Protein AF-A0A918VQ65-F1 (afdb_monomer)

Solvent-accessible surface area (backbone atoms only — not comparable to full-atom values): 16170 Å² total; per-residue (Å²): 135,82,90,87,86,83,82,92,78,84,84,88,73,78,60,70,59,55,54,52,50,48,51,48,46,50,42,66,64,71,67,50,73,88,45,64,64,59,60,43,52,52,52,36,67,48,43,61,56,62,72,50,42,61,77,59,53,76,75,48,96,41,72,68,56,50,52,54,49,48,67,49,50,51,59,52,51,51,51,51,50,53,51,48,50,52,52,50,18,38,48,31,28,72,76,70,74,45,73,47,80,52,68,68,65,51,36,72,69,50,93,42,68,69,60,31,53,50,47,53,51,51,52,51,50,53,53,50,55,50,43,48,65,75,66,37,48,59,58,7,47,50,46,17,68,77,37,63,93,79,27,47,55,69,55,16,35,52,52,48,55,53,49,56,58,71,68,41,57,69,67,49,60,72,38,60,63,54,35,57,60,30,49,46,43,47,52,20,4,45,50,19,6,53,50,14,37,53,50,32,47,42,58,65,74,40,60,74,61,78,64,71,70,36,74,77,35,86,86,29,88,71,17,66,63,92,65,40,56,66,54,54,53,50,15,36,53,54,10,28,48,50,4,40,41,16,43,67,32,72,87,84,39,96,55,81,44,38,76,90,30,33,79,38,26,76,42,6,35,61,46,0,17,53,44,3,19,50,46,29,47,65,62,65,49,79,73,76,78,77,77,80,125

Sequence (293 aa):
MNTHWEASAPGVGKDSGEAVQAGRGLSVFAGQPLSEPYCGGVRVSWSTLSLNIPDFTRYGRSQRAQTWGQSLGLPTTMTLFAFLSVLVTSGSQAVYGKPVWDPVQLAAKTDNVVGLLYALVTVLVATLSVNIAANLVSPAFDFSNIAPRRVSFRTGALVTAVLAVAICPWKLYADPQGYIFTWLGLVGGLLGTVAGILVADYWIVRRTRLDLAGLYRTGGRYWYAAGWNWRAVVAFAAGGVLAIGGADFHPLIDGRPVPALKPLADYGWAVGLGTSLVLYLVLMLPRARTARA

Organism: NCBI:txid68898

Foldseek 3Di:
DDDDDDDDDDDPDDPVVLVVLLVVLVCVVVVPPPPLLVVLLVLLVCLQVVVQVCLVCVPPPDPVCVVVCCVCPPPVVVVVVVVVLSVQQSVCCVVVVHGDSDLLVVLVPDPDPVSSVVSVVVVVCVVVVCCCVRPQRRQLVVVCVVPVPPRDSVNSSVVSVVVVVVVVCVVCVVDVCLNSQQVSLLSLLLSLLVLLLVCLVCCPVCVNDDDPVQVPDDPRPCCPPNNDDVQLVVLSVVLSCLLQQQGDNPPVDPHDRPVVSVVNSSVSSNSSNVSSNVSSNVSSPPPPPPPPD

Mean predicted aligned error: 11.41 Å

Radius of gyration: 26.54 Å; Cα contacts (8 Å, |Δi|>4): 275; chains: 1; bounding box: 74×52×104 Å

Nearest PDB structures (foldseek):
  9f63-assembly1_A  TM=1.541E-01  e=7.632E+00  Saccharomyces cerevisiae

InterPro domains:
  IPR001248 Purine-cytosine permease [PF02133] (44-272)
  IPR045225 Uracil/uridine/allantoin permease [PTHR30618] (45-286)

Structure (mmCIF, N/CA/C/O backbone):
data_AF-A0A918VQ65-F1
#
_entry.id   AF-A0A918VQ65-F1
#
loop_
_atom_site.group_PDB
_atom_site.id
_atom_site.type_symbol
_atom_site.label_atom_id
_atom_site.label_alt_id
_atom_site.label_comp_id
_atom_site.label_asym_id
_atom_site.label_entity_id
_atom_site.label_seq_id
_atom_site.pdbx_PDB_ins_code
_atom_site.Cartn_x
_atom_site.Cartn_y
_atom_site.Cartn_z
_atom_site.occupancy
_atom_site.B_iso_or_equiv
_atom_site.auth_seq_id
_atom_site.auth_comp_id
_atom_site.auth_asym_id
_atom_site.auth_atom_id
_atom_site.pdbx_PDB_model_num
ATOM 1 N N . MET A 1 1 ? 2.681 23.673 -77.951 1.00 31.22 1 MET A N 1
ATOM 2 C CA . MET A 1 1 ? 2.090 25.006 -77.733 1.00 31.22 1 MET A CA 1
ATOM 3 C C . MET A 1 1 ? 2.059 25.234 -76.226 1.00 31.22 1 MET A C 1
ATOM 5 O O . MET A 1 1 ? 1.288 24.568 -75.558 1.00 31.22 1 MET A O 1
ATOM 9 N N . ASN A 1 2 ? 3.017 26.036 -75.745 1.00 25.33 2 ASN A N 1
ATOM 10 C CA . ASN A 1 2 ? 3.071 26.852 -74.515 1.00 25.33 2 ASN A CA 1
ATOM 11 C C . ASN A 1 2 ? 2.572 26.237 -73.187 1.00 25.33 2 ASN A C 1
ATOM 13 O O . ASN A 1 2 ? 1.383 26.024 -73.006 1.00 25.33 2 ASN A O 1
ATOM 17 N N . THR A 1 3 ? 3.470 25.802 -72.291 1.00 29.20 3 THR A N 1
ATOM 18 C CA . THR A 1 3 ? 4.177 26.577 -71.232 1.00 29.20 3 THR A CA 1
ATOM 19 C C . THR A 1 3 ? 3.266 27.098 -70.125 1.00 29.20 3 THR A C 1
ATOM 21 O O . THR A 1 3 ? 2.559 28.067 -70.355 1.00 29.20 3 THR A O 1
ATOM 24 N N . HIS A 1 4 ? 3.421 26.571 -68.908 1.00 26.77 4 HIS A N 1
ATOM 25 C CA . HIS A 1 4 ? 3.520 27.391 -67.701 1.00 26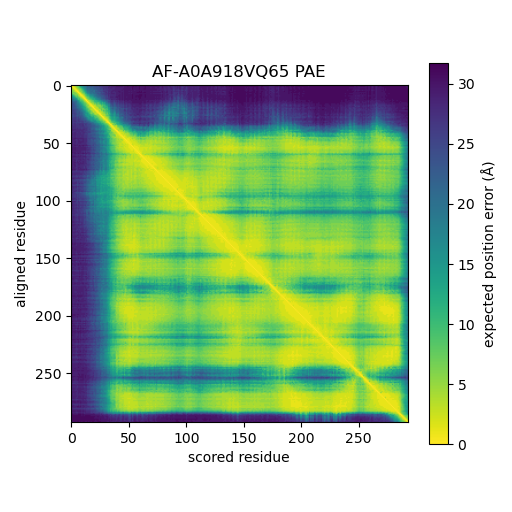.77 4 HIS A CA 1
ATOM 26 C C . HIS A 1 4 ? 4.449 26.716 -66.684 1.00 26.77 4 HIS A C 1
ATOM 28 O O . HIS A 1 4 ? 4.573 25.498 -66.610 1.00 26.77 4 HIS A O 1
ATOM 34 N N . TRP A 1 5 ? 5.179 27.588 -66.018 1.00 25.05 5 TRP A N 1
ATOM 35 C CA . TRP A 1 5 ? 6.321 27.448 -65.140 1.00 25.05 5 TRP A CA 1
ATOM 36 C C . TRP A 1 5 ? 5.818 27.361 -63.696 1.00 25.05 5 TRP A C 1
ATOM 38 O O . TRP A 1 5 ? 4.925 28.117 -63.333 1.00 25.05 5 TRP A O 1
ATOM 48 N N . GLU A 1 6 ? 6.427 26.529 -62.857 1.00 27.36 6 GLU A N 1
ATOM 49 C CA . GLU A 1 6 ? 6.446 26.778 -61.415 1.00 27.36 6 GLU A CA 1
ATOM 50 C C . GLU A 1 6 ? 7.881 26.652 -60.919 1.00 27.36 6 GLU A C 1
ATOM 52 O O . GLU A 1 6 ? 8.628 25.739 -61.270 1.00 27.36 6 GLU A O 1
ATOM 57 N N . ALA A 1 7 ? 8.274 27.698 -60.204 1.00 28.80 7 ALA A N 1
ATOM 58 C CA . ALA A 1 7 ? 9.633 28.048 -59.880 1.00 28.80 7 ALA A CA 1
ATOM 59 C C . ALA A 1 7 ? 10.204 27.172 -58.763 1.00 28.80 7 ALA A C 1
ATOM 61 O O . ALA A 1 7 ? 9.570 26.917 -57.740 1.00 28.80 7 ALA A O 1
ATOM 62 N N . SER A 1 8 ? 11.465 26.801 -58.939 1.00 29.39 8 SER A N 1
ATOM 63 C CA . SER A 1 8 ? 12.343 26.296 -57.897 1.00 29.39 8 SER A CA 1
ATOM 64 C C . SER A 1 8 ? 12.512 27.358 -56.801 1.00 29.39 8 SER A C 1
ATOM 66 O O . SER A 1 8 ? 13.134 28.393 -57.037 1.00 29.39 8 SER A O 1
ATOM 68 N N . ALA A 1 9 ? 12.001 27.091 -55.599 1.00 27.81 9 ALA A N 1
ATOM 69 C CA . ALA A 1 9 ? 12.395 27.789 -54.377 1.00 27.81 9 ALA A CA 1
ATOM 70 C C . ALA A 1 9 ? 13.354 26.890 -53.565 1.00 27.81 9 ALA A C 1
ATOM 72 O O . ALA A 1 9 ? 13.067 25.703 -53.382 1.00 27.81 9 ALA A O 1
ATOM 73 N N . PRO A 1 10 ? 14.505 27.406 -53.101 1.00 28.16 10 PRO A N 1
ATOM 74 C CA . PRO A 1 10 ? 15.515 26.623 -52.401 1.00 28.16 10 PRO A CA 1
ATOM 75 C C . PRO A 1 10 ? 15.219 26.518 -50.896 1.00 28.16 10 PRO A C 1
ATOM 77 O O . PRO A 1 10 ? 14.860 27.499 -50.256 1.00 28.16 10 PRO A O 1
ATOM 80 N N . GLY A 1 11 ? 15.464 25.336 -50.323 1.00 33.00 11 GLY A N 1
ATOM 81 C CA . GLY A 1 11 ? 15.804 25.176 -48.906 1.00 33.00 11 GLY A CA 1
ATOM 82 C C . GLY A 1 11 ? 14.669 25.301 -47.885 1.00 33.00 11 GLY A C 1
ATOM 83 O O . GLY A 1 11 ? 14.598 26.282 -47.156 1.00 33.00 11 GLY A O 1
ATOM 84 N N . VAL A 1 12 ? 13.894 24.230 -47.702 1.00 32.09 12 VAL A N 1
ATOM 85 C CA . VAL A 1 12 ? 13.341 23.877 -46.380 1.00 32.09 12 VAL A CA 1
ATOM 86 C C . VAL A 1 12 ? 13.823 22.462 -46.080 1.00 32.09 12 VAL A C 1
ATOM 88 O O . VAL A 1 12 ? 13.209 21.464 -46.449 1.00 32.09 12 VAL A O 1
ATOM 91 N N . GLY A 1 13 ? 15.041 22.396 -45.548 1.00 28.38 13 GLY A N 1
ATOM 92 C CA . GLY A 1 13 ? 15.727 21.158 -45.216 1.00 28.38 13 GLY A CA 1
ATOM 93 C C . GLY A 1 13 ? 15.231 20.561 -43.902 1.00 28.38 13 GLY A C 1
ATOM 94 O O . GLY A 1 13 ? 15.012 21.281 -42.939 1.00 28.38 13 GLY A O 1
ATOM 95 N N . LYS A 1 14 ? 15.127 19.228 -43.894 1.00 33.94 14 LYS A N 1
ATOM 96 C CA . LYS A 1 14 ? 15.259 18.289 -42.761 1.00 33.94 14 LYS A CA 1
ATOM 97 C C . LYS A 1 14 ? 14.331 18.388 -41.532 1.00 33.94 14 LYS A C 1
ATOM 99 O O . LYS A 1 14 ? 14.089 17.337 -40.950 1.00 33.94 14 LYS A O 1
ATOM 104 N N . ASP A 1 15 ? 13.721 19.522 -41.200 1.00 32.72 15 ASP A N 1
ATOM 105 C CA . ASP A 1 15 ? 12.973 19.665 -39.931 1.00 32.72 15 ASP A CA 1
ATOM 106 C C . ASP A 1 15 ? 11.546 19.079 -39.955 1.00 32.72 15 ASP A C 1
ATOM 108 O O . ASP A 1 15 ? 10.971 18.748 -38.917 1.00 32.72 15 ASP A O 1
ATOM 112 N N . SER A 1 16 ? 10.951 18.884 -41.136 1.00 30.33 16 SER A N 1
ATOM 113 C CA . SER A 1 16 ? 9.590 18.335 -41.256 1.00 30.33 16 SER A CA 1
ATOM 114 C C . SER A 1 16 ? 9.519 16.818 -41.037 1.00 30.33 16 SER A C 1
ATOM 116 O O . SER A 1 16 ? 8.473 16.302 -40.646 1.00 30.33 16 SER A O 1
ATOM 118 N N . GLY A 1 17 ? 10.626 16.095 -41.241 1.00 32.81 17 GLY A N 1
ATOM 119 C CA . GLY A 1 17 ? 10.704 14.649 -41.011 1.00 32.81 17 GLY A CA 1
ATOM 120 C C . GLY A 1 17 ? 10.715 14.293 -39.524 1.00 32.81 17 GLY A C 1
ATOM 121 O O . GLY A 1 17 ? 9.985 13.397 -39.103 1.00 32.81 17 GLY A O 1
ATOM 122 N N . GLU A 1 18 ? 11.470 15.047 -38.721 1.00 33.41 18 GLU A N 1
ATOM 123 C CA . GLU A 1 18 ? 11.586 14.845 -37.272 1.00 33.41 18 GLU A CA 1
ATOM 124 C C . GLU A 1 18 ? 10.292 15.210 -36.537 1.00 33.41 18 GLU A C 1
ATOM 126 O O . GLU A 1 18 ? 9.859 14.464 -35.659 1.00 33.41 18 GLU A O 1
ATOM 131 N N . ALA A 1 19 ? 9.602 16.280 -36.950 1.00 30.78 19 ALA A N 1
ATOM 132 C CA . ALA A 1 19 ? 8.292 16.642 -36.405 1.00 30.78 19 ALA A CA 1
ATOM 133 C C . ALA A 1 19 ? 7.212 15.585 -36.720 1.00 30.78 19 ALA A C 1
ATOM 135 O O . ALA A 1 19 ? 6.377 15.266 -35.870 1.00 30.78 19 ALA A O 1
ATOM 136 N N . VAL A 1 20 ? 7.254 14.977 -37.913 1.00 35.81 20 VAL A N 1
ATOM 137 C CA . VAL A 1 20 ? 6.347 13.882 -38.302 1.00 35.81 20 VAL A CA 1
ATOM 138 C C . VAL A 1 20 ? 6.693 12.575 -37.574 1.00 35.81 20 VAL A C 1
ATOM 140 O O . VAL A 1 20 ? 5.786 11.834 -37.192 1.00 35.81 20 VAL A O 1
ATOM 143 N N . GLN A 1 21 ? 7.973 12.287 -37.316 1.00 33.47 21 GLN A N 1
ATOM 144 C CA . GLN A 1 21 ? 8.402 11.126 -36.521 1.00 33.47 21 GLN A CA 1
ATOM 145 C C . GLN A 1 21 ? 8.093 11.283 -35.025 1.00 33.47 21 GLN A C 1
ATOM 147 O O . GLN A 1 21 ? 7.607 10.331 -34.413 1.00 33.47 21 GLN A O 1
ATOM 152 N N . ALA A 1 22 ? 8.280 12.475 -34.453 1.00 33.03 22 ALA A N 1
ATOM 153 C CA . ALA A 1 22 ? 7.880 12.804 -33.084 1.00 33.03 22 ALA A CA 1
ATOM 154 C C . ALA A 1 22 ? 6.351 12.749 -32.917 1.00 33.03 22 ALA A C 1
ATOM 156 O O . ALA A 1 22 ? 5.850 12.164 -31.955 1.00 33.03 22 ALA A O 1
ATOM 157 N N . GLY A 1 23 ? 5.596 13.257 -33.900 1.00 29.73 23 GLY A N 1
ATOM 158 C CA . GLY A 1 23 ? 4.136 13.139 -33.951 1.00 29.73 23 GLY A CA 1
ATOM 159 C C . GLY A 1 23 ? 3.653 11.687 -34.048 1.00 29.73 23 GLY A C 1
ATOM 160 O O . GLY A 1 23 ? 2.677 11.313 -33.398 1.00 29.73 23 GLY A O 1
ATOM 161 N N . ARG A 1 24 ? 4.377 10.827 -34.780 1.00 35.19 24 ARG A N 1
ATOM 162 C CA . ARG A 1 24 ? 4.108 9.380 -34.824 1.00 35.19 24 ARG A CA 1
ATOM 163 C C . ARG A 1 24 ? 4.457 8.677 -33.508 1.00 35.19 24 ARG A C 1
ATOM 165 O O . ARG A 1 24 ? 3.677 7.836 -33.070 1.00 35.19 24 ARG A O 1
ATOM 172 N N . GLY A 1 25 ? 5.549 9.052 -32.841 1.00 32.66 25 GLY A N 1
ATOM 173 C CA . GLY A 1 25 ? 5.903 8.553 -31.505 1.00 32.66 25 GLY A CA 1
ATOM 174 C C . GLY A 1 25 ? 4.841 8.887 -30.451 1.00 32.66 25 GLY A C 1
ATOM 175 O O . GLY A 1 25 ? 4.440 8.016 -29.685 1.00 32.66 25 GLY A O 1
ATOM 176 N N . LEU A 1 26 ? 4.301 10.108 -30.484 1.00 32.94 26 LEU A N 1
ATOM 177 C CA . LEU A 1 26 ? 3.150 10.520 -29.670 1.00 32.94 26 LEU A CA 1
ATOM 178 C C . LEU A 1 26 ? 1.861 9.773 -30.048 1.00 32.94 26 LEU A C 1
ATOM 180 O O . LEU A 1 26 ? 1.090 9.417 -29.161 1.00 32.94 26 LEU A O 1
ATOM 184 N N . SER A 1 27 ? 1.639 9.466 -31.332 1.00 31.48 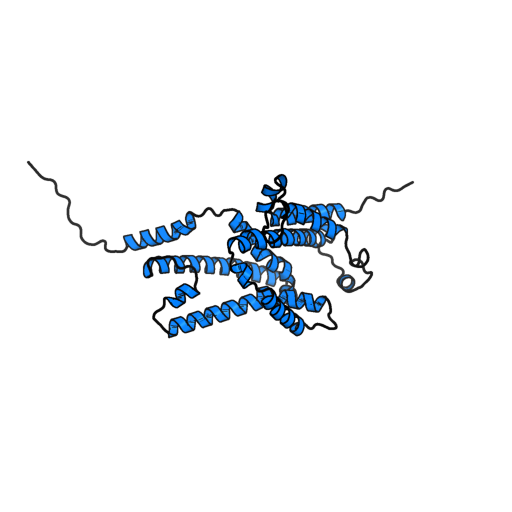27 SER A N 1
ATOM 185 C CA . SER A 1 27 ? 0.458 8.708 -31.782 1.00 31.48 27 SER A CA 1
ATOM 186 C C . SER A 1 27 ? 0.434 7.244 -31.316 1.00 31.48 27 SER A C 1
ATOM 188 O O . SER A 1 27 ? -0.646 6.691 -31.124 1.00 31.48 27 SER A O 1
ATOM 190 N N . VAL A 1 28 ? 1.599 6.635 -31.045 1.00 39.41 28 VAL A N 1
ATOM 191 C CA . VAL A 1 28 ? 1.691 5.295 -30.427 1.00 39.41 28 VAL A CA 1
ATOM 192 C C . VAL A 1 28 ? 1.130 5.307 -28.999 1.00 39.41 28 VAL A C 1
ATOM 194 O O . VAL A 1 28 ? 0.510 4.332 -28.580 1.00 39.41 28 VAL A O 1
ATOM 197 N N . PHE A 1 29 ? 1.274 6.423 -28.278 1.00 35.44 29 PHE A N 1
ATOM 198 C CA . PHE A 1 29 ? 0.702 6.609 -26.940 1.00 35.44 29 PHE A CA 1
ATOM 199 C C . PHE A 1 29 ? -0.725 7.171 -26.966 1.00 35.44 29 PHE A C 1
ATOM 201 O O . PHE A 1 29 ? -1.516 6.854 -26.084 1.00 35.44 29 PHE A O 1
ATOM 208 N N . ALA A 1 30 ? -1.074 7.974 -27.974 1.00 32.41 30 ALA A N 1
ATOM 209 C CA . ALA A 1 30 ? -2.407 8.561 -28.121 1.00 32.41 30 ALA A CA 1
ATOM 210 C C . ALA A 1 30 ? -3.447 7.594 -28.722 1.00 32.41 30 ALA A C 1
ATOM 212 O O . ALA A 1 30 ? -4.644 7.835 -28.597 1.00 32.41 30 ALA A O 1
ATOM 213 N N . GLY A 1 31 ? -3.003 6.519 -29.388 1.00 30.17 31 GLY A N 1
ATOM 214 C CA . GLY A 1 31 ? -3.868 5.540 -30.057 1.00 30.17 31 GLY A CA 1
ATOM 215 C C . GLY A 1 31 ? -4.166 4.269 -29.257 1.00 30.17 31 GLY A C 1
ATOM 216 O O . GLY A 1 31 ? -5.025 3.489 -29.663 1.00 30.17 31 GLY A O 1
ATOM 217 N N . GLN A 1 32 ? -3.486 4.037 -28.130 1.00 32.78 32 GLN A N 1
ATOM 218 C CA . GLN A 1 32 ? -3.929 3.025 -27.174 1.00 32.78 32 GLN A CA 1
ATOM 219 C C . GLN A 1 32 ? -5.106 3.648 -26.421 1.00 32.78 32 GLN A C 1
ATOM 221 O O . GLN A 1 32 ? -4.900 4.683 -25.778 1.00 32.78 32 GLN A O 1
ATOM 226 N N . PRO A 1 33 ? -6.332 3.093 -26.479 1.00 28.45 33 PRO A N 1
ATOM 227 C CA . PRO A 1 33 ? -7.357 3.558 -25.566 1.00 28.45 33 PRO A CA 1
ATOM 228 C C . PRO A 1 33 ? -6.751 3.472 -24.166 1.00 28.45 33 PRO A C 1
ATOM 230 O O . PRO A 1 33 ? -6.120 2.462 -23.831 1.00 28.45 33 PRO A O 1
ATOM 233 N N . LEU A 1 34 ? -6.921 4.525 -23.362 1.00 40.03 34 LEU A N 1
ATOM 234 C CA . LEU A 1 34 ? -6.840 4.438 -21.905 1.00 40.03 34 LEU A CA 1
ATOM 235 C C . LEU A 1 34 ? -7.933 3.458 -21.477 1.00 40.03 34 LEU A C 1
ATOM 237 O O . LEU A 1 34 ? -8.989 3.838 -20.986 1.00 40.03 34 LEU A O 1
ATOM 241 N N . SER A 1 35 ? -7.736 2.189 -21.806 1.00 39.62 35 SER A N 1
ATOM 242 C CA . SER A 1 35 ? -8.679 1.141 -21.534 1.00 39.62 35 SER A CA 1
ATOM 243 C C . SER A 1 35 ? -8.728 1.074 -20.018 1.00 39.62 35 SER A C 1
ATOM 245 O O . SER A 1 35 ? -7.701 1.078 -19.336 1.00 39.62 35 SER A O 1
ATOM 247 N N . GLU A 1 36 ? -9.933 1.075 -19.470 1.00 44.81 36 GLU A N 1
ATOM 248 C CA . GLU A 1 36 ? -10.162 1.029 -18.030 1.00 44.81 36 GLU A CA 1
ATOM 249 C C . GLU A 1 36 ? -9.364 -0.058 -17.280 1.00 44.81 36 GLU A C 1
ATOM 251 O O . GLU A 1 36 ? -8.998 0.217 -16.132 1.00 44.81 36 GLU A O 1
ATOM 256 N N . PRO A 1 37 ? -8.972 -1.204 -17.891 1.00 47.41 37 PRO A N 1
ATOM 257 C CA . PRO A 1 37 ? -8.015 -2.138 -17.301 1.00 47.41 37 PRO A CA 1
ATOM 258 C C . PRO A 1 37 ? -6.667 -1.510 -16.916 1.00 47.41 37 PRO A C 1
ATOM 260 O O . PRO A 1 37 ? -6.142 -1.821 -15.849 1.00 47.41 37 PRO A O 1
ATOM 263 N N . TYR A 1 38 ? -6.120 -0.579 -17.708 1.00 43.97 38 TYR A N 1
ATOM 264 C CA . TYR A 1 38 ? -4.864 0.118 -17.387 1.00 43.97 38 TYR A CA 1
ATOM 265 C C . TYR A 1 38 ? -5.023 1.045 -16.177 1.00 43.97 38 TYR A C 1
ATOM 267 O O . TYR A 1 38 ? -4.211 1.011 -15.250 1.00 43.97 38 TYR A O 1
ATOM 275 N N . CYS A 1 39 ? -6.099 1.836 -16.126 1.00 48.50 39 CYS A N 1
ATOM 276 C CA . CYS A 1 39 ? -6.404 2.664 -14.955 1.00 48.50 39 CYS A CA 1
ATOM 277 C C . CYS A 1 39 ? -6.714 1.807 -13.714 1.00 48.50 39 CYS A C 1
ATOM 279 O O . CYS A 1 39 ? -6.365 2.190 -12.596 1.00 48.50 39 CYS A O 1
ATOM 281 N N . GLY A 1 40 ? -7.342 0.643 -13.902 1.00 56.97 40 GLY A N 1
ATOM 282 C CA . GLY A 1 40 ? -7.546 -0.376 -12.875 1.00 56.97 40 GLY A CA 1
ATOM 283 C C . GLY A 1 40 ? -6.226 -0.906 -12.325 1.00 56.97 40 GLY A C 1
ATOM 284 O O . GLY A 1 40 ? -6.014 -0.848 -11.116 1.00 56.97 40 GLY A O 1
ATOM 285 N N . GLY A 1 41 ? -5.307 -1.319 -13.198 1.00 56.53 41 GLY A N 1
ATOM 286 C CA . GLY A 1 41 ? -3.978 -1.810 -12.828 1.00 56.53 41 GLY A CA 1
ATOM 287 C C . GLY A 1 41 ? -3.147 -0.777 -12.063 1.00 56.53 41 GLY A C 1
ATOM 288 O O . GLY A 1 41 ? -2.499 -1.116 -11.071 1.00 56.53 41 GLY A O 1
ATOM 289 N N . VAL A 1 42 ? -3.234 0.503 -12.444 1.00 60.66 42 VAL A N 1
ATOM 290 C CA . VAL A 1 42 ? -2.603 1.602 -11.694 1.00 60.66 42 VAL A CA 1
ATOM 291 C C . VAL A 1 42 ? -3.223 1.720 -10.299 1.00 60.66 42 VAL A C 1
ATOM 293 O O . VAL A 1 42 ? -2.492 1.687 -9.311 1.00 60.66 42 VAL A O 1
ATOM 296 N N . ARG A 1 43 ? -4.557 1.786 -10.175 1.00 66.81 43 ARG A N 1
ATOM 297 C CA . ARG A 1 43 ? -5.229 1.859 -8.860 1.00 66.81 43 ARG A CA 1
ATOM 298 C C . ARG A 1 43 ? -4.842 0.692 -7.955 1.00 66.81 43 ARG A C 1
ATOM 300 O O . ARG A 1 43 ? -4.497 0.904 -6.794 1.00 66.81 43 ARG A O 1
ATOM 307 N N . VAL A 1 44 ? -4.850 -0.521 -8.499 1.00 65.94 44 VAL A N 1
ATOM 308 C CA . VAL A 1 44 ? -4.447 -1.745 -7.801 1.00 65.94 44 VAL A CA 1
ATOM 309 C C . VAL A 1 44 ? -3.001 -1.656 -7.309 1.00 65.94 44 VAL A C 1
ATOM 311 O O . VAL A 1 44 ? -2.740 -1.909 -6.136 1.00 65.94 44 VAL A O 1
ATOM 314 N N . SER A 1 45 ? -2.076 -1.208 -8.157 1.00 64.62 45 SER A N 1
ATOM 315 C CA . SER A 1 45 ? -0.656 -1.090 -7.797 1.00 64.62 45 SER A CA 1
ATOM 316 C C . SER A 1 45 ? -0.411 -0.086 -6.664 1.00 64.62 45 SER A C 1
ATOM 318 O O . SER A 1 45 ? 0.432 -0.318 -5.804 1.00 64.62 45 SER A O 1
ATOM 320 N N . TRP A 1 46 ? -1.182 1.004 -6.609 1.00 74.88 46 TRP A N 1
ATOM 321 C CA . TRP A 1 46 ? -1.076 2.010 -5.542 1.00 74.88 46 TRP A CA 1
ATOM 322 C C . TRP A 1 46 ? -1.898 1.679 -4.293 1.00 74.88 46 TRP A C 1
ATOM 324 O O . TRP A 1 46 ? -1.801 2.382 -3.283 1.00 74.88 46 TRP A O 1
ATOM 334 N N . SER A 1 47 ? -2.704 0.617 -4.334 1.00 76.88 47 SER A N 1
ATOM 335 C CA . SER A 1 47 ? -3.584 0.229 -3.228 1.00 76.88 47 SER A CA 1
ATOM 336 C C . SER A 1 47 ? -2.797 -0.165 -1.987 1.00 76.88 47 SER A C 1
ATOM 338 O O . SER A 1 47 ? -3.123 0.280 -0.890 1.00 76.88 47 SER A O 1
ATOM 340 N N . THR A 1 48 ? -1.739 -0.958 -2.163 1.00 78.31 48 THR A N 1
ATOM 341 C CA . THR A 1 48 ? -0.844 -1.396 -1.081 1.00 78.31 48 THR A CA 1
ATOM 342 C C . THR A 1 48 ? -0.223 -0.198 -0.369 1.00 78.31 48 THR A C 1
ATOM 344 O O . THR A 1 48 ? -0.337 -0.064 0.848 1.00 78.31 48 THR A O 1
ATOM 347 N N . LEU A 1 49 ? 0.359 0.725 -1.137 1.00 79.69 49 LEU A N 1
ATOM 348 C CA . LEU A 1 49 ? 0.999 1.924 -0.605 1.00 79.69 49 LEU A CA 1
ATOM 349 C C . LEU A 1 49 ? -0.012 2.866 0.063 1.00 79.69 49 LEU A C 1
ATOM 351 O O . LEU A 1 49 ? 0.295 3.476 1.082 1.00 79.69 49 LEU A O 1
ATOM 355 N N . SER A 1 50 ? -1.232 2.957 -0.471 1.00 83.94 50 SER A N 1
ATOM 356 C CA . SER A 1 50 ? -2.299 3.778 0.114 1.00 83.94 50 SER A CA 1
ATOM 357 C C . SER A 1 50 ? -2.777 3.229 1.459 1.00 83.94 50 SER A C 1
ATOM 359 O O . SER A 1 50 ? -2.977 3.996 2.400 1.00 83.94 50 SER A O 1
ATOM 361 N N . LEU A 1 51 ? -2.932 1.906 1.565 1.00 85.69 51 LEU A N 1
ATOM 362 C CA . LEU A 1 51 ? -3.361 1.237 2.795 1.00 85.69 51 LEU A CA 1
ATOM 363 C C . LEU A 1 51 ? -2.296 1.288 3.893 1.00 85.69 51 LEU A C 1
ATOM 365 O O . LEU A 1 51 ? -2.641 1.423 5.065 1.00 85.69 51 LEU A O 1
ATOM 369 N N . ASN A 1 52 ? -1.021 1.266 3.504 1.00 87.94 52 ASN A N 1
ATOM 370 C CA . ASN A 1 52 ? 0.103 1.249 4.435 1.00 87.94 52 ASN A CA 1
ATOM 371 C C . ASN A 1 52 ? 0.774 2.620 4.621 1.00 87.94 52 ASN A C 1
ATOM 373 O O . ASN A 1 52 ? 1.744 2.747 5.367 1.00 87.94 52 ASN A O 1
ATOM 377 N N . ILE A 1 53 ? 0.231 3.686 4.021 1.00 88.00 53 ILE A N 1
ATOM 378 C CA . ILE A 1 53 ? 0.702 5.060 4.241 1.00 88.00 53 ILE A CA 1
ATOM 379 C C . ILE A 1 53 ? 0.847 5.433 5.735 1.00 88.00 53 ILE A C 1
ATOM 381 O O . ILE A 1 53 ? 1.786 6.176 6.050 1.00 88.00 53 ILE A O 1
ATOM 385 N N . PRO A 1 54 ? 0.012 4.924 6.678 1.00 89.06 54 PRO A N 1
ATOM 386 C CA . PRO A 1 54 ? 0.162 5.226 8.101 1.00 89.06 54 PRO A CA 1
ATOM 387 C C . PRO A 1 54 ? 1.512 4.819 8.709 1.00 89.06 54 PRO A C 1
ATOM 389 O O . PRO A 1 54 ? 1.936 5.435 9.691 1.00 89.06 54 PRO A O 1
ATOM 392 N N . ASP A 1 55 ? 2.225 3.856 8.114 1.00 89.88 55 ASP A N 1
ATOM 393 C CA . ASP A 1 55 ? 3.560 3.437 8.564 1.00 89.88 55 ASP A CA 1
ATOM 394 C C . ASP A 1 55 ? 4.577 4.581 8.501 1.00 89.88 55 ASP A C 1
ATOM 396 O O . ASP A 1 55 ? 5.459 4.696 9.355 1.00 89.88 55 ASP A O 1
ATOM 400 N N . PHE A 1 56 ? 4.418 5.469 7.518 1.00 89.19 56 PHE A N 1
ATOM 401 C CA . PHE A 1 56 ? 5.251 6.655 7.346 1.00 89.19 56 PHE A CA 1
ATOM 402 C C . PHE A 1 56 ? 4.665 7.862 8.063 1.00 89.19 56 PHE A C 1
ATOM 404 O O . PHE A 1 56 ? 5.381 8.621 8.718 1.00 89.19 56 PHE A O 1
ATOM 411 N N . THR A 1 57 ? 3.352 8.060 7.952 1.00 89.69 57 THR A N 1
ATOM 412 C CA . THR A 1 57 ? 2.727 9.307 8.404 1.00 89.69 57 THR A CA 1
ATOM 413 C C . THR A 1 57 ? 2.656 9.408 9.921 1.00 89.69 57 THR A C 1
ATOM 415 O O . THR A 1 57 ? 2.635 10.524 10.436 1.00 89.69 57 THR A O 1
ATOM 418 N N . ARG A 1 58 ? 2.753 8.285 10.651 1.00 87.94 58 ARG A N 1
ATOM 419 C CA . ARG A 1 58 ? 2.927 8.279 12.116 1.00 87.94 58 ARG A CA 1
ATOM 420 C C . ARG A 1 58 ? 4.190 9.006 12.594 1.00 87.94 58 ARG A C 1
ATOM 422 O O . ARG A 1 58 ? 4.248 9.423 13.745 1.00 87.94 58 ARG A O 1
ATOM 429 N N . TYR A 1 59 ? 5.191 9.152 11.723 1.00 88.06 59 TYR A N 1
ATOM 430 C CA . TYR A 1 59 ? 6.418 9.915 11.974 1.00 88.06 59 TYR A CA 1
ATOM 431 C C . TYR A 1 59 ? 6.367 11.335 11.390 1.00 88.06 59 TYR A C 1
ATOM 433 O O . TYR A 1 59 ? 7.324 12.102 11.512 1.00 88.06 59 TYR A O 1
ATOM 441 N N . GLY A 1 60 ? 5.266 11.691 10.727 1.00 86.50 60 GLY A N 1
ATOM 442 C CA . GLY A 1 60 ? 5.046 13.013 10.167 1.00 86.50 60 GLY A CA 1
ATOM 443 C C . GLY A 1 60 ? 4.831 14.063 11.254 1.00 86.50 60 GLY A C 1
ATOM 444 O O . GLY A 1 60 ? 4.275 13.796 12.315 1.00 86.50 60 GLY A O 1
ATOM 445 N N . ARG A 1 61 ? 5.240 15.304 10.971 1.00 86.62 61 ARG A N 1
ATOM 446 C CA . ARG A 1 61 ? 5.061 16.430 11.904 1.00 86.62 61 ARG A CA 1
ATOM 447 C C . ARG A 1 61 ? 3.593 16.813 12.106 1.00 86.62 61 ARG A C 1
ATOM 449 O O . ARG A 1 61 ? 3.223 17.257 13.186 1.00 86.62 61 ARG A O 1
ATOM 456 N N . SER A 1 62 ? 2.776 16.728 11.054 1.00 92.19 62 SER A N 1
ATOM 457 C CA . SER A 1 62 ? 1.348 17.060 11.098 1.00 92.19 62 SER A CA 1
ATOM 458 C C . SER A 1 62 ? 0.595 16.501 9.890 1.00 92.19 62 SER A C 1
ATOM 460 O O . SER A 1 62 ? 1.181 16.297 8.824 1.00 92.19 62 SER A O 1
ATOM 462 N N . GLN A 1 63 ? -0.728 16.357 10.022 1.00 88.19 63 GLN A N 1
ATOM 463 C CA . GLN A 1 63 ? -1.602 15.964 8.909 1.00 88.19 63 GLN A CA 1
ATOM 464 C C . GLN A 1 63 ? -1.528 16.952 7.741 1.00 88.19 63 GLN A C 1
ATOM 466 O O . GLN A 1 63 ? -1.501 16.542 6.588 1.00 88.19 63 GLN A O 1
ATOM 471 N N . ARG A 1 64 ? -1.416 18.258 8.020 1.00 90.62 64 ARG A N 1
ATOM 472 C CA . ARG A 1 64 ? -1.261 19.271 6.967 1.00 90.62 64 ARG A CA 1
ATOM 473 C C . ARG A 1 64 ? 0.041 19.073 6.189 1.00 90.62 64 ARG A C 1
ATOM 475 O O . ARG A 1 64 ? 0.026 19.163 4.966 1.00 90.62 64 ARG A O 1
ATOM 482 N N . ALA A 1 65 ? 1.147 18.792 6.881 1.00 90.75 65 ALA A N 1
ATOM 483 C CA . ALA A 1 65 ? 2.425 18.509 6.232 1.00 90.75 65 ALA A CA 1
ATOM 484 C C . ALA A 1 65 ? 2.359 17.227 5.389 1.00 90.75 65 ALA A C 1
ATOM 486 O O . ALA A 1 65 ? 2.879 17.215 4.278 1.00 90.75 65 ALA A O 1
ATOM 487 N N . GLN A 1 66 ? 1.669 16.187 5.870 1.00 90.00 66 GLN A N 1
ATOM 488 C CA . GLN A 1 66 ? 1.397 14.979 5.088 1.00 90.00 66 GLN A CA 1
ATOM 489 C C . GLN A 1 66 ? 0.614 15.305 3.810 1.00 90.00 66 GLN A C 1
ATOM 491 O O . GLN A 1 66 ? 1.042 14.911 2.728 1.00 90.00 66 GLN A O 1
ATOM 496 N N . THR A 1 67 ? -0.518 16.010 3.919 1.00 89.56 67 THR A N 1
ATOM 497 C CA . THR A 1 67 ? -1.368 16.332 2.764 1.00 89.56 67 THR A CA 1
ATOM 498 C C . THR A 1 67 ? -0.590 17.125 1.723 1.00 89.56 67 THR A C 1
ATOM 500 O O . THR A 1 67 ? -0.564 16.735 0.564 1.00 89.56 67 THR A O 1
ATOM 503 N N . TRP A 1 68 ? 0.109 18.188 2.126 1.00 92.12 68 TRP A N 1
ATOM 504 C CA . TRP A 1 68 ? 0.924 18.967 1.191 1.00 92.12 68 TRP A CA 1
ATOM 505 C C . TRP A 1 68 ? 2.078 18.157 0.602 1.00 92.12 68 TRP A C 1
ATOM 507 O O . TRP A 1 68 ? 2.310 18.224 -0.602 1.00 92.12 68 TRP A O 1
ATOM 517 N N . GLY A 1 69 ? 2.767 17.362 1.422 1.00 89.94 69 GLY A N 1
ATOM 518 C CA . GLY A 1 69 ? 3.871 16.520 0.971 1.00 89.94 69 GLY A CA 1
ATOM 519 C C . GLY A 1 69 ? 3.441 15.497 -0.079 1.00 89.94 69 GLY A C 1
ATOM 520 O O . GLY A 1 69 ? 4.124 15.344 -1.085 1.00 89.94 69 GLY A O 1
ATOM 521 N N . GLN A 1 70 ? 2.292 14.842 0.106 1.00 88.56 70 GLN A N 1
ATOM 522 C CA . GLN A 1 70 ? 1.779 13.853 -0.849 1.00 88.56 70 GLN A CA 1
ATOM 523 C C . GLN A 1 70 ? 1.154 14.506 -2.084 1.00 88.56 70 GLN A C 1
ATOM 525 O O . GLN A 1 70 ? 1.437 14.068 -3.197 1.00 88.56 70 GLN A O 1
ATOM 530 N N . SER A 1 71 ? 0.363 15.571 -1.911 1.00 87.75 71 SER A N 1
ATOM 531 C CA . SER A 1 71 ? -0.292 16.277 -3.021 1.00 87.75 71 SER A CA 1
ATOM 532 C C . SER A 1 71 ? 0.689 16.994 -3.939 1.00 87.75 71 SER A C 1
ATOM 534 O O . SER A 1 71 ? 0.415 17.131 -5.125 1.00 87.75 71 SER A O 1
ATOM 536 N N . LEU A 1 72 ? 1.825 17.458 -3.413 1.00 89.88 72 LEU A N 1
ATOM 537 C CA . LEU A 1 72 ? 2.903 17.987 -4.242 1.00 89.88 72 LEU A CA 1
ATOM 538 C C . LEU A 1 72 ? 3.796 16.854 -4.729 1.00 89.88 72 LEU A C 1
ATOM 540 O O . LEU A 1 72 ? 4.035 16.756 -5.923 1.00 89.88 72 LEU A O 1
ATOM 544 N N . GLY A 1 73 ? 4.249 15.969 -3.843 1.00 87.56 73 GLY A N 1
ATOM 545 C CA . GLY A 1 73 ? 5.215 14.926 -4.174 1.00 87.56 73 GLY A CA 1
ATOM 546 C C . GLY A 1 73 ? 4.727 13.963 -5.252 1.00 87.56 73 GLY A C 1
ATOM 547 O O . GLY A 1 73 ? 5.401 13.814 -6.267 1.00 87.56 73 GLY A O 1
ATOM 548 N N . LEU A 1 74 ? 3.563 13.330 -5.076 1.00 86.19 74 LEU A N 1
ATOM 549 C CA . LEU A 1 74 ? 3.118 12.261 -5.978 1.00 86.19 74 LEU A CA 1
ATOM 550 C C . LEU A 1 74 ? 2.710 12.796 -7.363 1.00 86.19 74 LEU A C 1
ATOM 552 O O . LEU A 1 74 ? 3.335 12.392 -8.340 1.00 86.19 74 LEU A O 1
ATOM 556 N N . PRO A 1 75 ? 1.743 13.723 -7.513 1.00 87.56 75 PRO A N 1
ATOM 557 C CA . PRO A 1 75 ? 1.285 14.137 -8.838 1.00 87.56 75 PRO A CA 1
ATOM 558 C C . PRO A 1 75 ? 2.367 14.847 -9.653 1.00 87.56 75 PRO A C 1
ATOM 560 O O . PRO A 1 75 ? 2.480 14.602 -10.853 1.00 87.56 75 PRO A O 1
ATOM 563 N N . THR A 1 76 ? 3.185 15.703 -9.026 1.00 88.94 76 THR A N 1
ATOM 564 C CA . THR A 1 76 ? 4.204 16.467 -9.767 1.00 88.94 76 THR A CA 1
ATOM 565 C C . THR A 1 76 ? 5.314 15.561 -10.285 1.00 88.94 76 THR A C 1
ATOM 567 O O . THR A 1 76 ? 5.644 15.623 -11.468 1.00 88.94 76 THR A O 1
ATOM 570 N N . THR A 1 77 ? 5.845 14.669 -9.441 1.00 88.69 77 THR A N 1
ATOM 571 C CA . THR A 1 77 ? 6.902 13.742 -9.858 1.00 88.69 77 THR A CA 1
ATOM 572 C C . THR A 1 77 ? 6.380 12.733 -10.869 1.00 88.69 77 THR A C 1
ATOM 574 O O . THR A 1 77 ? 7.061 12.484 -11.856 1.00 88.69 77 THR A O 1
ATOM 577 N N . MET A 1 78 ? 5.156 12.220 -10.704 1.00 84.75 78 MET A N 1
ATOM 578 C CA . MET A 1 78 ? 4.543 11.315 -11.683 1.00 84.75 78 MET A CA 1
ATOM 579 C C . MET A 1 78 ? 4.349 11.990 -13.039 1.00 84.75 78 MET A C 1
ATOM 581 O O . MET A 1 78 ? 4.666 11.395 -14.065 1.00 84.75 78 MET A O 1
ATOM 585 N N . THR A 1 79 ? 3.897 13.247 -13.055 1.00 86.69 79 THR A N 1
ATOM 586 C CA . THR A 1 79 ? 3.759 14.020 -14.299 1.00 86.69 79 THR A CA 1
ATOM 587 C C . THR A 1 79 ? 5.117 14.219 -14.968 1.00 86.69 79 THR A C 1
ATOM 589 O O . THR A 1 79 ? 5.251 14.010 -16.173 1.00 86.69 79 THR A O 1
ATOM 592 N N . LEU A 1 80 ? 6.142 14.564 -14.185 1.00 90.00 80 LEU A N 1
ATOM 593 C CA . LEU A 1 80 ? 7.502 14.728 -14.686 1.00 90.00 80 LEU A CA 1
ATOM 594 C C . LEU A 1 80 ? 8.065 13.416 -15.250 1.00 90.00 80 LEU A C 1
ATOM 596 O O . LEU A 1 80 ? 8.602 13.415 -16.353 1.00 90.00 80 LEU A O 1
ATOM 600 N N . PHE A 1 81 ? 7.919 12.298 -14.537 1.00 86.75 81 PHE A N 1
ATOM 601 C CA . PHE A 1 81 ? 8.383 10.989 -15.001 1.00 86.75 81 PHE A CA 1
ATOM 602 C C . PHE A 1 81 ? 7.638 10.519 -16.250 1.00 86.75 81 PHE A C 1
ATOM 604 O O . PHE A 1 81 ? 8.277 10.004 -17.165 1.00 86.75 81 PHE A O 1
ATOM 611 N N . ALA A 1 82 ? 6.321 10.726 -16.327 1.00 86.94 82 ALA A N 1
ATOM 612 C CA . ALA A 1 82 ? 5.541 10.407 -17.519 1.00 86.94 82 ALA A CA 1
ATOM 613 C C . ALA A 1 82 ? 6.022 11.223 -18.728 1.00 86.94 82 ALA A C 1
ATOM 615 O O . ALA A 1 82 ? 6.276 10.666 -19.795 1.00 86.94 82 ALA A O 1
ATOM 616 N N . PHE A 1 83 ? 6.229 12.528 -18.542 1.00 89.06 83 PHE A N 1
ATOM 617 C CA . PHE A 1 83 ? 6.762 13.405 -19.580 1.00 89.06 83 PHE A CA 1
ATOM 618 C C . PHE A 1 83 ? 8.166 12.980 -20.036 1.00 89.06 83 PHE A C 1
ATOM 620 O O . PHE A 1 83 ? 8.401 12.810 -21.233 1.00 89.06 83 PHE A O 1
ATOM 627 N N . LEU A 1 84 ? 9.084 12.738 -19.094 1.00 89.12 84 LEU A N 1
ATOM 628 C CA . LEU A 1 84 ? 10.436 12.261 -19.394 1.00 89.12 84 LEU A CA 1
ATOM 629 C C . LEU A 1 84 ? 10.417 10.906 -20.109 1.00 89.12 84 LEU A C 1
ATOM 631 O O . LEU A 1 84 ? 11.170 10.714 -21.057 1.00 89.12 84 LEU A O 1
ATOM 635 N N . SER A 1 85 ? 9.544 9.982 -19.704 1.00 86.44 85 SER A N 1
ATOM 636 C CA . SER A 1 85 ? 9.403 8.671 -20.346 1.00 86.44 85 SER A CA 1
ATOM 637 C C . SER A 1 85 ? 8.980 8.797 -21.812 1.00 86.44 85 SER A C 1
ATOM 639 O O . SER A 1 85 ? 9.593 8.165 -22.676 1.00 86.44 85 SER A O 1
ATOM 641 N N . VAL A 1 86 ? 8.006 9.663 -22.120 1.00 88.75 86 VAL A N 1
ATOM 642 C CA . VAL A 1 86 ? 7.579 9.936 -23.503 1.00 88.75 86 VAL A CA 1
ATOM 643 C C . VAL A 1 86 ? 8.711 10.568 -24.309 1.00 88.75 86 VAL A C 1
ATOM 645 O O . VAL A 1 86 ? 9.000 10.104 -25.413 1.00 88.75 86 VAL A O 1
ATOM 648 N N . LEU A 1 87 ? 9.389 11.581 -23.759 1.00 90.88 87 LEU A N 1
ATOM 649 C CA . LEU A 1 87 ? 10.511 12.240 -24.432 1.00 90.88 87 LEU A CA 1
ATOM 650 C C . LEU A 1 87 ? 11.649 11.267 -24.745 1.00 90.88 87 LEU A C 1
ATOM 652 O O . LEU A 1 87 ? 12.123 11.222 -25.877 1.00 90.88 87 LEU A O 1
ATOM 656 N N . VAL A 1 88 ? 12.072 10.472 -23.763 1.00 89.06 88 VAL A N 1
ATOM 657 C CA . VAL A 1 88 ? 13.172 9.513 -23.914 1.00 89.06 88 VAL A CA 1
ATOM 658 C C . VAL A 1 88 ? 12.796 8.407 -24.900 1.00 89.06 88 VAL A C 1
ATOM 660 O O . VAL A 1 88 ? 13.589 8.076 -25.781 1.00 89.06 88 VAL A O 1
ATOM 663 N N . THR A 1 89 ? 11.569 7.884 -24.823 1.00 89.00 89 THR A N 1
ATOM 664 C CA . THR A 1 89 ? 11.095 6.851 -25.755 1.00 89.00 89 THR A CA 1
ATOM 665 C C . THR A 1 89 ? 11.003 7.401 -27.181 1.00 89.00 89 THR A C 1
ATOM 667 O O . THR A 1 89 ? 11.485 6.763 -28.118 1.00 89.00 89 THR A O 1
ATOM 670 N N . SER A 1 90 ? 10.470 8.612 -27.364 1.00 88.62 90 SER A N 1
ATOM 671 C CA . SER A 1 90 ? 10.429 9.280 -28.672 1.00 88.62 90 SER A CA 1
ATOM 672 C C . SER A 1 90 ? 11.834 9.576 -29.208 1.00 88.62 90 SER A C 1
ATOM 674 O O . SER A 1 90 ? 12.112 9.336 -30.381 1.00 88.62 90 SER A O 1
ATOM 676 N N . GLY A 1 91 ? 12.749 10.041 -28.356 1.00 88.56 91 GLY A N 1
ATOM 677 C CA . GLY A 1 91 ? 14.145 10.269 -28.725 1.00 88.56 91 GLY A CA 1
ATOM 678 C C . GLY A 1 91 ? 14.843 8.980 -29.155 1.00 88.56 91 GLY A C 1
ATOM 679 O O . GLY A 1 91 ? 15.544 8.958 -30.162 1.00 88.56 91 GLY A O 1
ATOM 680 N N . SER A 1 92 ? 14.586 7.867 -28.462 1.00 89.56 92 SER A N 1
ATOM 681 C CA . SER A 1 92 ? 15.138 6.562 -28.840 1.00 89.56 92 SER A CA 1
ATOM 682 C C . SER A 1 92 ? 14.654 6.093 -30.218 1.00 89.56 92 SER A C 1
ATOM 684 O O . SER A 1 92 ? 15.437 5.521 -30.973 1.00 89.56 92 SER A O 1
ATOM 686 N N . GLN A 1 93 ? 13.406 6.401 -30.590 1.00 90.25 93 GLN A N 1
ATOM 687 C CA . GLN A 1 93 ? 12.876 6.128 -31.925 1.00 90.25 93 GLN A CA 1
ATOM 688 C C . GLN A 1 93 ? 13.600 6.947 -33.001 1.00 90.25 93 GLN A C 1
ATOM 690 O O . GLN A 1 93 ? 13.877 6.409 -34.074 1.00 90.25 93 GLN A O 1
ATOM 695 N N . ALA A 1 94 ? 13.913 8.214 -32.721 1.00 89.12 94 ALA A N 1
ATOM 696 C CA . ALA A 1 94 ? 14.646 9.082 -33.641 1.00 89.12 94 ALA A CA 1
ATOM 697 C C . ALA A 1 94 ? 16.113 8.642 -33.813 1.00 89.12 94 ALA A C 1
ATOM 699 O O . ALA A 1 94 ? 16.616 8.618 -34.931 1.00 89.12 94 ALA A O 1
ATOM 700 N N . VAL A 1 95 ? 16.782 8.238 -32.726 1.00 89.12 95 VAL A N 1
ATOM 701 C CA . VAL A 1 95 ? 18.212 7.873 -32.737 1.00 89.12 95 VAL A CA 1
ATOM 702 C C . VAL A 1 95 ? 18.450 6.427 -33.185 1.00 89.12 95 VAL A C 1
ATOM 704 O O . VAL A 1 95 ? 19.345 6.161 -33.980 1.00 89.12 95 VAL A O 1
ATOM 707 N N . TYR A 1 96 ? 17.663 5.474 -32.679 1.00 87.25 96 TYR A N 1
ATOM 708 C CA . TYR A 1 96 ? 17.889 4.034 -32.868 1.00 87.25 96 TYR A CA 1
ATOM 709 C C . TYR A 1 96 ? 16.892 3.370 -33.824 1.00 87.25 96 TYR A C 1
ATOM 711 O O . TYR A 1 96 ? 16.925 2.148 -33.988 1.00 87.25 96 TYR A O 1
ATOM 719 N N . GLY A 1 97 ? 15.967 4.135 -34.410 1.00 88.00 97 GLY A N 1
ATOM 720 C CA . GLY A 1 97 ? 14.962 3.625 -35.345 1.00 88.00 97 GLY A CA 1
ATOM 721 C C . GLY A 1 97 ? 13.871 2.755 -34.710 1.00 88.00 97 GLY A C 1
ATOM 722 O O . GLY A 1 97 ? 13.001 2.261 -35.427 1.00 88.00 97 GLY A O 1
ATOM 723 N N . LYS A 1 98 ? 13.871 2.581 -33.382 1.00 88.00 98 LYS A N 1
ATOM 724 C CA . LYS A 1 98 ? 12.846 1.839 -32.633 1.00 88.00 98 LYS A CA 1
ATOM 725 C C . LYS A 1 98 ? 12.596 2.462 -31.256 1.00 88.00 98 LYS A C 1
ATOM 727 O O . LYS A 1 98 ? 13.555 2.955 -30.659 1.00 88.00 98 LYS A O 1
ATOM 732 N N . PRO A 1 99 ? 11.368 2.401 -30.713 1.00 86.31 99 PRO A N 1
ATOM 733 C CA . PRO A 1 99 ? 11.070 2.973 -29.413 1.00 86.31 99 PRO A CA 1
ATOM 734 C C . PRO A 1 99 ? 11.542 2.006 -28.323 1.00 86.31 99 PRO A C 1
ATOM 736 O O . PRO A 1 99 ? 11.089 0.863 -28.240 1.00 86.31 99 PRO A O 1
ATOM 739 N N . VAL A 1 100 ? 12.475 2.455 -27.492 1.00 86.31 100 VAL A N 1
ATOM 740 C CA . VAL A 1 100 ? 13.006 1.720 -26.343 1.00 86.31 100 VAL A CA 1
ATOM 741 C C . VAL A 1 100 ? 12.497 2.398 -25.077 1.00 86.31 100 VAL A C 1
ATOM 743 O O . VAL A 1 100 ? 12.913 3.503 -24.746 1.00 86.31 100 VAL A O 1
ATOM 746 N N . TRP A 1 101 ? 11.581 1.727 -24.384 1.00 81.56 101 TRP A N 1
ATOM 747 C CA . TRP A 1 101 ? 10.965 2.220 -23.150 1.00 81.56 101 TRP A CA 1
ATOM 748 C C . TRP A 1 101 ? 11.684 1.722 -21.886 1.00 81.56 101 TRP A C 1
ATOM 750 O O . TRP A 1 101 ? 11.565 2.335 -20.828 1.00 81.56 101 TRP A O 1
ATOM 760 N N . ASP A 1 102 ? 12.433 0.620 -21.990 1.00 82.94 102 ASP A N 1
ATOM 761 C CA . ASP A 1 102 ? 13.209 0.055 -20.887 1.00 82.94 102 ASP A CA 1
ATOM 762 C C . ASP A 1 102 ? 14.530 0.838 -20.712 1.00 82.94 102 ASP A C 1
ATOM 764 O O . ASP A 1 102 ? 15.382 0.814 -21.612 1.00 82.94 102 ASP A O 1
ATOM 768 N N . PRO A 1 103 ? 14.736 1.519 -19.568 1.00 81.94 103 PRO A N 1
ATOM 769 C CA . PRO A 1 103 ? 15.927 2.329 -19.331 1.00 81.94 103 PRO A CA 1
ATOM 770 C C . PRO A 1 103 ? 17.220 1.503 -19.282 1.00 81.94 103 PRO A C 1
ATOM 772 O O . PRO A 1 103 ? 18.277 2.022 -19.640 1.00 81.94 103 PRO A O 1
ATOM 775 N N . VAL A 1 104 ? 17.163 0.225 -18.892 1.00 85.38 104 VAL A N 1
ATOM 776 C CA . VAL A 1 104 ? 18.339 -0.661 -18.862 1.00 85.38 104 VAL A CA 1
ATOM 777 C C . VAL A 1 104 ? 18.756 -1.023 -20.284 1.00 85.38 104 VAL A C 1
ATOM 779 O O . VAL A 1 104 ? 19.935 -0.942 -20.629 1.00 85.38 104 VAL A O 1
ATOM 782 N N . GLN A 1 105 ? 17.788 -1.352 -21.142 1.00 86.81 105 GLN A N 1
ATOM 783 C CA . GLN A 1 105 ? 18.056 -1.613 -22.558 1.00 86.81 105 GLN A CA 1
ATOM 784 C C . GLN A 1 105 ? 18.549 -0.366 -23.289 1.00 86.81 105 GLN A C 1
ATOM 786 O O . GLN A 1 105 ? 19.383 -0.472 -24.187 1.00 86.81 105 GLN A O 1
ATOM 791 N N . LEU A 1 106 ? 18.048 0.814 -22.917 1.00 86.75 106 LEU A N 1
ATOM 792 C CA . LEU A 1 106 ? 18.513 2.072 -23.485 1.00 86.75 106 LEU A CA 1
ATOM 793 C C . LEU A 1 106 ? 19.952 2.388 -23.053 1.00 86.75 106 LEU A C 1
ATOM 795 O O . LEU A 1 106 ? 20.771 2.752 -23.893 1.00 86.75 106 LEU A O 1
ATOM 799 N N . ALA A 1 107 ? 20.287 2.185 -21.775 1.00 86.56 107 ALA A N 1
ATOM 800 C CA . ALA A 1 107 ? 21.651 2.346 -21.277 1.00 86.56 107 ALA A CA 1
ATOM 801 C C . ALA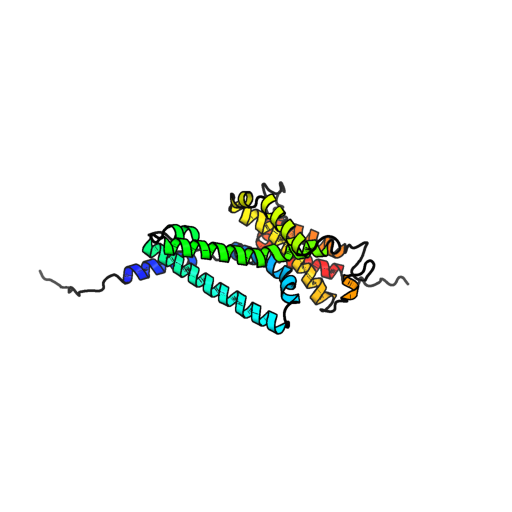 A 1 107 ? 22.631 1.408 -21.999 1.00 86.56 107 ALA A C 1
ATOM 803 O O . ALA A 1 107 ? 23.693 1.850 -22.431 1.00 86.56 107 ALA A O 1
ATOM 804 N N . ALA A 1 108 ? 22.242 0.148 -22.224 1.00 86.62 108 ALA A N 1
ATOM 805 C CA . ALA A 1 108 ? 23.052 -0.849 -22.929 1.00 86.62 108 ALA A CA 1
ATOM 806 C C . ALA A 1 108 ? 23.344 -0.508 -24.405 1.00 86.62 108 ALA A C 1
ATOM 808 O O . ALA A 1 108 ? 24.207 -1.132 -25.016 1.00 86.62 108 ALA A O 1
ATOM 809 N N . LYS A 1 109 ? 22.638 0.469 -24.988 1.00 85.69 109 LYS A N 1
ATOM 810 C CA . LYS A 1 109 ? 22.888 0.977 -26.347 1.00 85.69 109 LYS A CA 1
ATOM 811 C C . LYS A 1 109 ? 23.903 2.115 -26.402 1.00 85.69 109 LYS A C 1
ATOM 813 O O . LYS A 1 109 ? 24.199 2.598 -27.487 1.00 85.69 109 LYS A O 1
ATOM 818 N N . TH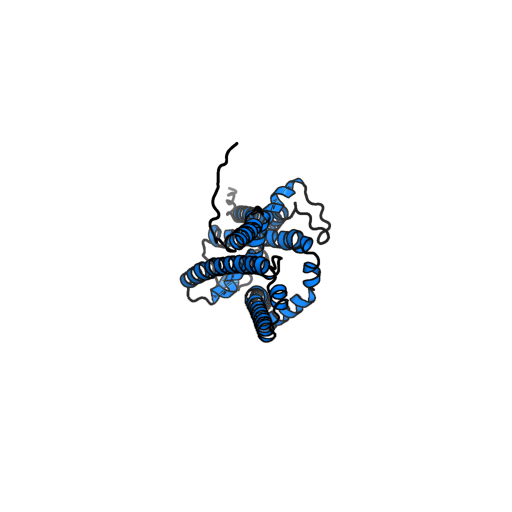R A 1 110 ? 24.384 2.576 -25.252 1.00 82.88 110 THR A N 1
ATOM 819 C CA . THR A 1 110 ? 25.336 3.682 -25.174 1.00 82.88 110 THR A CA 1
ATOM 820 C C . THR A 1 110 ? 26.751 3.177 -25.443 1.00 82.88 110 THR A C 1
ATOM 822 O O . THR A 1 110 ? 27.244 2.318 -24.720 1.00 82.88 110 THR A O 1
ATOM 825 N N . ASP A 1 111 ? 27.439 3.778 -26.414 1.00 83.69 111 ASP A N 1
ATOM 826 C CA . ASP A 1 111 ? 28.826 3.423 -26.764 1.00 83.69 111 ASP A CA 1
ATOM 827 C C . ASP A 1 111 ? 29.871 3.980 -25.770 1.00 83.69 111 ASP A C 1
ATOM 829 O O . ASP A 1 111 ? 31.068 3.712 -25.868 1.00 83.69 111 ASP A O 1
ATOM 833 N N . ASN A 1 112 ? 29.431 4.771 -24.786 1.00 88.81 112 ASN A N 1
ATOM 834 C CA . ASN A 1 112 ? 30.269 5.374 -23.753 1.00 88.81 112 ASN A CA 1
ATOM 835 C C . ASN A 1 112 ? 30.218 4.572 -22.441 1.00 88.81 112 ASN A C 1
ATOM 837 O O . ASN A 1 112 ? 29.220 4.609 -21.719 1.00 88.81 112 ASN A O 1
ATOM 841 N N . VAL A 1 113 ? 31.341 3.944 -22.080 1.00 89.38 113 VAL A N 1
ATOM 842 C CA . VAL A 1 113 ? 31.505 3.166 -20.838 1.00 89.38 113 VAL A CA 1
ATOM 843 C C . VAL A 1 113 ? 31.182 3.986 -19.585 1.00 89.38 113 VAL A C 1
ATOM 845 O O . VAL A 1 113 ? 30.530 3.480 -18.675 1.00 89.38 113 VAL A O 1
ATOM 848 N N . VAL A 1 114 ? 31.586 5.259 -19.529 1.00 90.75 114 VAL A N 1
ATOM 849 C CA . VAL A 1 114 ? 31.308 6.124 -18.369 1.00 90.75 114 VAL A CA 1
ATOM 850 C C . VAL A 1 114 ? 29.808 6.400 -18.255 1.00 90.75 114 VAL A C 1
ATOM 852 O O . VAL A 1 114 ? 29.247 6.322 -17.163 1.00 90.75 114 VAL A O 1
ATOM 855 N N . GLY A 1 115 ? 29.147 6.667 -19.385 1.00 88.00 115 GLY A N 1
ATOM 856 C CA . GLY A 1 115 ? 27.697 6.869 -19.440 1.00 88.00 115 GLY A CA 1
ATOM 857 C C . GLY A 1 115 ? 26.916 5.614 -19.043 1.00 88.00 115 GLY A C 1
ATOM 858 O O . GLY A 1 115 ? 25.962 5.702 -18.272 1.00 88.00 115 GLY A O 1
ATOM 859 N N . LEU A 1 116 ? 27.368 4.442 -19.497 1.00 89.75 116 LEU A N 1
ATOM 860 C CA . LEU A 1 116 ? 26.795 3.151 -19.121 1.00 89.75 116 LEU A CA 1
ATOM 861 C C . LEU A 1 116 ? 26.929 2.889 -17.615 1.00 89.75 116 LEU A C 1
ATOM 863 O O . LEU A 1 116 ? 25.940 2.560 -16.963 1.00 89.75 116 LEU A O 1
ATOM 867 N N . LEU A 1 117 ? 28.127 3.062 -17.046 1.00 90.56 117 LEU A N 1
ATOM 868 C CA . LEU A 1 117 ? 28.358 2.870 -15.610 1.00 90.56 117 LEU A CA 1
ATOM 869 C C . LEU A 1 117 ? 27.502 3.819 -14.771 1.00 90.56 117 LEU A C 1
ATOM 871 O O . LEU A 1 117 ? 26.888 3.387 -13.796 1.00 90.56 117 LEU A O 1
ATOM 875 N N . TYR A 1 118 ? 27.419 5.089 -15.174 1.00 90.62 118 TYR A N 1
ATOM 876 C CA . TYR A 1 118 ? 26.552 6.065 -14.525 1.00 90.62 118 TYR A CA 1
ATOM 877 C C . TYR A 1 118 ? 25.089 5.605 -14.538 1.00 90.62 118 TYR A C 1
ATOM 879 O O . TYR A 1 118 ? 24.465 5.525 -13.482 1.00 90.62 118 TYR A O 1
ATOM 887 N N . ALA A 1 119 ? 24.563 5.216 -15.703 1.00 89.88 119 ALA A N 1
ATOM 888 C CA . ALA A 1 119 ? 23.187 4.750 -15.835 1.00 89.88 119 ALA A CA 1
ATOM 889 C C . ALA A 1 119 ? 22.899 3.507 -14.976 1.00 89.88 119 ALA A C 1
ATOM 891 O O . ALA A 1 119 ? 21.877 3.459 -14.292 1.00 89.88 119 ALA A O 1
ATOM 892 N N . LEU A 1 120 ? 23.807 2.525 -14.954 1.00 89.94 120 LEU A N 1
ATOM 893 C CA . LEU A 1 120 ? 23.655 1.312 -14.145 1.00 89.94 120 LEU A CA 1
ATOM 894 C C . LEU A 1 120 ? 23.641 1.619 -12.644 1.00 89.94 120 LEU A C 1
ATOM 896 O O . LEU A 1 120 ? 22.790 1.095 -11.924 1.00 89.94 120 LEU A O 1
ATOM 900 N N . VAL A 1 121 ? 24.534 2.494 -12.170 1.00 92.06 121 VAL A N 1
ATOM 901 C CA . VAL A 1 121 ? 24.543 2.934 -10.766 1.00 92.06 121 VAL A CA 1
ATOM 902 C C . VAL A 1 121 ? 23.251 3.679 -10.433 1.00 92.06 121 VAL A C 1
ATOM 904 O O . VAL A 1 121 ? 22.636 3.397 -9.405 1.00 92.06 121 VAL A O 1
ATOM 907 N N . THR A 1 122 ? 22.787 4.577 -11.305 1.00 91.38 122 THR A N 1
ATOM 908 C CA . THR A 1 122 ? 21.521 5.294 -11.110 1.00 91.38 122 THR A CA 1
ATOM 909 C C . THR A 1 122 ? 20.337 4.334 -11.021 1.00 91.38 122 THR A C 1
ATOM 911 O O . THR A 1 122 ? 19.541 4.447 -10.088 1.00 91.38 122 THR A O 1
ATOM 914 N N . VAL A 1 123 ? 20.228 3.362 -11.933 1.00 89.81 123 VAL A N 1
ATOM 915 C CA . VAL A 1 123 ? 19.158 2.350 -11.909 1.00 89.81 123 VAL A CA 1
ATOM 916 C C . VAL A 1 123 ? 19.234 1.499 -10.643 1.00 89.81 123 VAL A C 1
ATOM 918 O O . VAL A 1 123 ? 18.200 1.241 -10.025 1.00 89.81 123 VAL A O 1
ATOM 921 N N . LEU A 1 124 ? 20.433 1.104 -10.209 1.00 90.81 124 LEU A N 1
ATOM 922 C CA . LEU A 1 124 ? 20.626 0.337 -8.979 1.00 90.81 124 LEU A CA 1
ATOM 923 C C . LEU A 1 124 ? 20.137 1.113 -7.748 1.00 90.81 124 LEU A C 1
ATOM 925 O O . LEU A 1 124 ? 19.357 0.587 -6.953 1.00 90.81 124 LEU A O 1
ATOM 929 N N . VAL A 1 125 ? 20.556 2.373 -7.607 1.00 92.62 125 VAL A N 1
ATOM 930 C CA . VAL A 1 125 ? 20.159 3.243 -6.488 1.00 92.62 125 VAL A CA 1
ATOM 931 C C . VAL A 1 125 ? 18.653 3.517 -6.510 1.00 92.62 125 VAL A C 1
ATOM 933 O O . VAL A 1 125 ? 17.991 3.417 -5.473 1.00 92.62 125 VAL A O 1
ATOM 936 N N . ALA A 1 126 ? 18.086 3.814 -7.681 1.00 89.38 126 ALA A N 1
ATOM 937 C CA . ALA A 1 126 ? 16.649 4.015 -7.849 1.00 89.38 126 ALA A CA 1
ATOM 938 C C . ALA A 1 126 ? 15.859 2.758 -7.452 1.00 89.38 126 ALA A C 1
ATOM 940 O O . ALA A 1 126 ? 14.919 2.834 -6.663 1.00 89.38 126 ALA A O 1
ATOM 941 N N . THR A 1 127 ? 16.294 1.586 -7.916 1.00 88.44 127 THR A N 1
ATOM 942 C CA . THR A 1 127 ? 15.637 0.310 -7.609 1.00 88.44 127 THR A CA 1
ATOM 943 C C . THR A 1 127 ? 15.701 0.001 -6.116 1.00 88.44 127 THR A C 1
ATOM 945 O O . THR A 1 127 ? 14.689 -0.358 -5.514 1.00 88.44 127 THR A O 1
ATOM 948 N N . LEU A 1 128 ? 16.868 0.170 -5.490 1.00 89.50 128 LEU A N 1
ATOM 949 C CA . LEU A 1 128 ? 17.049 -0.100 -4.066 1.00 89.50 128 LEU A CA 1
ATOM 950 C C . LEU A 1 128 ? 16.220 0.857 -3.199 1.00 89.50 128 LEU A C 1
ATOM 952 O O . LEU A 1 128 ? 15.523 0.414 -2.286 1.00 89.50 128 LEU A O 1
ATOM 956 N N . SER A 1 129 ? 16.264 2.157 -3.500 1.00 89.56 129 SER A N 1
ATOM 957 C CA . SER A 1 129 ? 15.556 3.179 -2.721 1.00 89.56 129 SER A CA 1
ATOM 958 C C . SE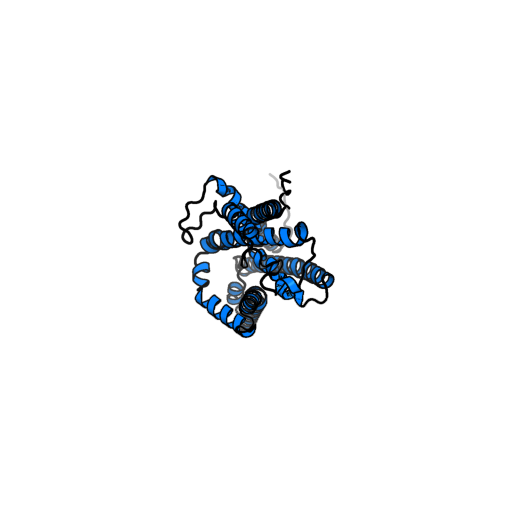R A 1 129 ? 14.040 2.959 -2.706 1.00 89.56 129 SER A C 1
ATOM 960 O O . SER A 1 129 ? 13.437 2.954 -1.630 1.00 89.56 129 SER A O 1
ATOM 962 N N . VAL A 1 130 ? 13.430 2.697 -3.868 1.00 87.94 130 VAL A N 1
ATOM 963 C CA . VAL A 1 130 ? 11.985 2.451 -3.971 1.00 87.94 130 VAL A CA 1
ATOM 964 C C . VAL A 1 130 ? 11.596 1.145 -3.282 1.00 87.94 130 VAL A C 1
ATOM 966 O O . VAL A 1 130 ? 10.599 1.121 -2.569 1.00 87.94 130 VAL A O 1
ATOM 969 N N . ASN A 1 131 ? 12.384 0.074 -3.421 1.00 88.69 131 ASN A N 1
ATOM 970 C CA . ASN A 1 131 ? 12.060 -1.207 -2.785 1.00 88.69 131 ASN A CA 1
ATOM 971 C C . ASN A 1 131 ? 12.117 -1.142 -1.257 1.00 88.69 131 ASN A C 1
ATOM 973 O O . ASN A 1 131 ? 11.247 -1.706 -0.593 1.00 88.69 131 ASN A O 1
ATOM 977 N N . ILE A 1 132 ? 13.096 -0.433 -0.687 1.00 87.75 132 ILE A N 1
ATOM 978 C CA . ILE A 1 132 ? 13.165 -0.253 0.766 1.00 87.75 132 ILE A CA 1
ATOM 979 C C . ILE A 1 132 ? 11.925 0.503 1.253 1.00 87.75 132 ILE A C 1
ATOM 981 O O . ILE A 1 132 ? 11.241 0.028 2.156 1.00 87.75 132 ILE A O 1
ATOM 985 N N . ALA A 1 133 ? 11.603 1.644 0.642 1.00 86.12 133 ALA A N 1
ATOM 986 C CA . ALA A 1 133 ? 10.476 2.459 1.082 1.00 86.12 133 ALA A CA 1
ATOM 987 C C . ALA A 1 133 ? 9.121 1.774 0.829 1.00 86.12 133 ALA A C 1
ATOM 989 O O . ALA A 1 133 ? 8.319 1.651 1.744 1.00 86.12 133 ALA A O 1
ATOM 990 N N . ALA A 1 134 ? 8.853 1.299 -0.384 1.00 85.00 134 ALA A N 1
ATOM 991 C CA . ALA A 1 134 ? 7.525 0.813 -0.755 1.00 85.00 134 ALA A CA 1
ATOM 992 C C . ALA A 1 134 ? 7.242 -0.626 -0.294 1.00 85.00 134 ALA A C 1
ATOM 994 O O . ALA A 1 134 ? 6.098 -0.939 0.025 1.00 85.00 134 ALA A O 1
ATOM 995 N N . ASN A 1 135 ? 8.261 -1.494 -0.255 1.00 88.06 135 ASN A N 1
ATOM 996 C CA . ASN A 1 135 ? 8.047 -2.943 -0.151 1.00 88.06 135 ASN A CA 1
ATOM 997 C C . ASN A 1 135 ? 8.644 -3.581 1.113 1.00 88.06 135 ASN A C 1
ATOM 999 O O . ASN A 1 135 ? 8.224 -4.673 1.486 1.00 88.06 135 ASN A O 1
ATOM 1003 N N . LEU A 1 136 ? 9.606 -2.936 1.787 1.00 91.38 136 LEU A N 1
ATOM 1004 C CA . LEU A 1 136 ? 10.262 -3.514 2.969 1.00 91.38 136 LEU A CA 1
ATOM 1005 C C . LEU A 1 136 ? 9.667 -3.024 4.295 1.00 91.38 136 LEU A C 1
ATOM 1007 O O . LEU A 1 136 ? 9.543 -3.806 5.237 1.00 91.38 136 LEU A O 1
ATOM 1011 N N . VAL A 1 137 ? 9.327 -1.735 4.383 1.00 91.75 137 VAL A N 1
ATOM 1012 C CA . VAL A 1 137 ? 8.959 -1.087 5.655 1.00 91.75 137 VAL A CA 1
ATOM 1013 C C . VAL A 1 137 ? 7.674 -1.662 6.253 1.00 91.75 137 VAL A C 1
ATOM 1015 O O . VAL A 1 137 ? 7.676 -2.037 7.424 1.00 91.75 137 VAL A O 1
ATOM 1018 N N . SER A 1 138 ? 6.603 -1.774 5.467 1.00 91.19 138 SER A N 1
ATOM 1019 C CA . SER A 1 138 ? 5.300 -2.253 5.951 1.00 91.19 138 SER A CA 1
ATOM 1020 C C . SER A 1 138 ? 5.328 -3.682 6.497 1.00 91.19 138 SER A C 1
ATOM 1022 O O . SER A 1 138 ? 5.022 -3.858 7.676 1.00 91.19 138 SER A O 1
ATOM 1024 N N . PRO A 1 139 ? 5.796 -4.703 5.750 1.00 91.75 139 PRO A N 1
ATOM 1025 C CA . PRO A 1 139 ? 5.866 -6.058 6.298 1.00 91.75 139 PRO A CA 1
ATOM 1026 C C . PRO A 1 139 ? 6.825 -6.162 7.495 1.00 91.75 139 PRO A C 1
ATOM 1028 O O . PRO A 1 139 ? 6.589 -6.946 8.412 1.00 91.75 139 PRO A O 1
ATOM 1031 N N . ALA A 1 140 ? 7.887 -5.345 7.550 1.00 92.94 140 ALA A N 1
ATOM 1032 C CA . ALA A 1 140 ? 8.753 -5.292 8.727 1.00 92.94 140 ALA A CA 1
ATOM 1033 C C . ALA A 1 140 ? 8.003 -4.790 9.976 1.00 92.94 140 ALA A C 1
ATOM 1035 O O . ALA A 1 140 ? 8.204 -5.335 11.068 1.00 92.94 140 ALA A O 1
ATOM 1036 N N . PHE A 1 141 ? 7.120 -3.794 9.827 1.00 92.38 141 PHE A N 1
ATOM 1037 C CA . PHE A 1 141 ? 6.240 -3.361 10.911 1.00 92.38 141 PHE A CA 1
ATOM 1038 C C . PHE A 1 141 ? 5.206 -4.424 11.271 1.00 92.38 141 PHE A C 1
ATOM 1040 O O . PHE A 1 141 ? 5.053 -4.699 12.463 1.00 92.38 141 PHE A O 1
ATOM 1047 N N . ASP A 1 142 ? 4.583 -5.078 10.291 1.00 92.69 142 ASP A N 1
ATOM 1048 C CA . ASP A 1 142 ? 3.620 -6.158 10.526 1.00 92.69 142 ASP A CA 1
ATOM 1049 C C . ASP A 1 142 ? 4.229 -7.273 11.382 1.00 92.69 142 ASP A C 1
ATOM 1051 O O . ASP A 1 142 ? 3.699 -7.601 12.446 1.00 92.69 142 ASP A O 1
ATOM 1055 N N . PHE A 1 143 ? 5.403 -7.792 11.007 1.00 92.62 143 PHE A N 1
ATOM 1056 C CA . PHE A 1 143 ? 6.081 -8.825 11.795 1.00 92.62 143 PHE A CA 1
ATOM 1057 C C . PHE A 1 143 ? 6.434 -8.354 13.210 1.00 92.62 143 PHE A C 1
ATOM 1059 O O . PHE A 1 143 ? 6.270 -9.108 14.175 1.00 92.62 143 PHE A O 1
ATOM 1066 N N . SER A 1 144 ? 6.887 -7.105 13.358 1.00 92.06 144 SER A N 1
ATOM 1067 C CA . SER A 1 144 ? 7.191 -6.544 14.677 1.00 92.06 144 SER A CA 1
ATOM 1068 C C . SER A 1 144 ? 5.941 -6.351 15.546 1.00 92.06 144 SER A C 1
ATOM 1070 O O . SER A 1 144 ? 6.015 -6.498 16.762 1.00 92.06 144 SER A O 1
ATOM 1072 N N . ASN A 1 145 ? 4.777 -6.096 14.941 1.00 90.69 145 ASN A N 1
ATOM 1073 C CA . ASN A 1 145 ? 3.511 -5.916 15.650 1.00 90.69 145 ASN A CA 1
ATOM 1074 C C . ASN A 1 145 ? 2.862 -7.250 16.050 1.00 90.69 145 ASN A C 1
ATOM 1076 O O . ASN A 1 145 ? 2.194 -7.312 17.080 1.00 90.69 145 ASN A O 1
ATOM 1080 N N . ILE A 1 146 ? 3.084 -8.325 15.285 1.00 90.00 146 ILE A N 1
ATOM 1081 C CA . ILE A 1 146 ? 2.582 -9.671 15.612 1.00 90.00 146 ILE A CA 1
ATOM 1082 C C . ILE A 1 146 ? 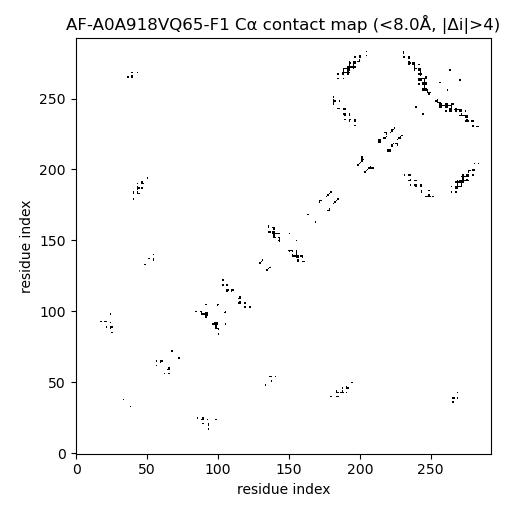3.253 -10.218 16.878 1.00 90.00 146 ILE A C 1
ATOM 1084 O O . ILE A 1 146 ? 2.595 -10.815 17.732 1.00 90.00 146 ILE A O 1
ATOM 1088 N N . ALA A 1 147 ? 4.567 -10.022 17.020 1.00 89.62 147 ALA A N 1
ATOM 1089 C CA . ALA A 1 147 ? 5.337 -10.548 18.145 1.00 89.62 147 ALA A CA 1
ATOM 1090 C C . ALA A 1 147 ? 6.355 -9.522 18.682 1.00 89.62 147 ALA A C 1
ATOM 1092 O O . ALA A 1 147 ? 7.563 -9.768 18.620 1.00 89.62 147 ALA A O 1
ATOM 1093 N N . PRO A 1 148 ? 5.905 -8.412 19.302 1.00 86.44 148 PRO A N 1
ATOM 1094 C CA . PRO A 1 148 ? 6.766 -7.274 19.655 1.00 86.44 148 PRO A CA 1
ATOM 1095 C C . PRO A 1 148 ? 7.867 -7.604 20.667 1.00 86.44 148 PRO A C 1
ATOM 1097 O O . PRO A 1 148 ? 8.897 -6.941 20.708 1.00 86.44 148 PRO A O 1
ATOM 1100 N N . ARG A 1 149 ? 7.686 -8.655 21.478 1.00 89.81 149 ARG A N 1
ATOM 1101 C CA . ARG A 1 149 ? 8.714 -9.134 22.419 1.00 89.81 149 ARG A CA 1
ATOM 1102 C C . ARG A 1 149 ? 9.812 -9.978 21.766 1.00 89.81 149 ARG A C 1
ATOM 1104 O O . ARG A 1 149 ? 10.833 -10.207 22.401 1.00 89.81 149 ARG A O 1
ATOM 1111 N N . ARG A 1 150 ? 9.589 -10.495 20.554 1.00 90.75 150 ARG A N 1
ATOM 1112 C CA . ARG A 1 150 ? 10.494 -11.444 19.877 1.00 90.75 150 ARG A CA 1
ATOM 1113 C C . ARG A 1 150 ? 11.064 -10.899 18.573 1.00 90.75 150 ARG A C 1
ATOM 1115 O O . ARG A 1 150 ? 12.175 -11.261 18.206 1.00 90.75 150 ARG A O 1
ATOM 1122 N N . VAL A 1 151 ? 10.315 -10.049 17.877 1.00 93.06 151 VAL A N 1
ATOM 1123 C CA . VAL A 1 151 ? 10.668 -9.553 16.549 1.00 93.06 151 VAL A CA 1
ATOM 1124 C C . VAL A 1 151 ? 10.855 -8.046 16.614 1.00 93.06 151 VAL A C 1
ATOM 1126 O O . VAL A 1 151 ? 9.907 -7.285 16.778 1.00 93.06 151 VAL A O 1
ATOM 1129 N N . SER A 1 152 ? 12.106 -7.612 16.472 1.00 94.25 152 SER A N 1
ATOM 1130 C CA . SER A 1 152 ? 12.419 -6.200 16.254 1.00 94.25 152 SER A CA 1
ATOM 1131 C C . SER A 1 152 ? 12.129 -5.804 14.804 1.00 94.25 152 SER A C 1
ATOM 1133 O O . SER A 1 152 ? 12.096 -6.665 13.927 1.00 94.25 152 SER A O 1
ATOM 1135 N N . PHE A 1 153 ? 12.026 -4.504 14.516 1.00 91.06 153 PHE A N 1
ATOM 1136 C CA . PHE A 1 153 ? 11.909 -4.011 13.136 1.00 91.06 153 PHE A CA 1
ATOM 1137 C C . PHE A 1 153 ? 13.038 -4.527 12.225 1.00 91.06 153 PHE A C 1
ATOM 1139 O O . PHE A 1 153 ? 12.786 -4.935 11.097 1.00 91.06 153 PHE A O 1
ATOM 1146 N N . ARG A 1 154 ? 14.285 -4.577 12.725 1.00 93.19 154 ARG A N 1
ATOM 1147 C CA . ARG A 1 154 ? 15.438 -5.097 11.963 1.00 93.19 154 ARG A CA 1
ATOM 1148 C C . ARG A 1 154 ? 15.275 -6.580 11.639 1.00 93.19 154 ARG A C 1
ATOM 1150 O O . ARG A 1 154 ? 15.535 -6.999 10.517 1.00 93.19 154 ARG A O 1
ATOM 1157 N N . THR A 1 155 ? 14.826 -7.361 12.620 1.00 93.12 155 THR A N 1
ATOM 1158 C CA . THR A 1 155 ? 14.544 -8.789 12.442 1.00 93.12 155 THR A CA 1
ATOM 1159 C C . THR A 1 155 ? 13.395 -8.993 11.456 1.00 93.12 155 THR A C 1
ATOM 1161 O O . THR A 1 155 ? 13.517 -9.819 10.561 1.00 93.12 155 THR A O 1
ATOM 1164 N N . GLY A 1 156 ? 12.321 -8.204 11.568 1.00 93.31 156 GLY A N 1
ATOM 1165 C CA . GLY A 1 156 ? 11.195 -8.217 10.634 1.00 93.31 156 GLY A CA 1
ATOM 1166 C C . GLY A 1 156 ? 11.628 -7.898 9.203 1.00 93.31 156 GLY A C 1
ATOM 1167 O O . GLY A 1 156 ? 11.288 -8.641 8.292 1.00 93.31 156 GLY A O 1
ATOM 1168 N N . ALA A 1 157 ? 12.459 -6.871 9.008 1.00 93.12 157 ALA A N 1
ATOM 1169 C CA . ALA A 1 157 ? 13.009 -6.527 7.697 1.00 93.12 157 ALA A CA 1
ATOM 1170 C C . ALA A 1 157 ? 13.854 -7.664 7.095 1.00 93.12 157 ALA A C 1
ATOM 1172 O O . ALA A 1 157 ? 13.728 -7.962 5.909 1.00 93.12 157 ALA A O 1
ATOM 1173 N N . LEU A 1 158 ? 14.678 -8.341 7.904 1.00 94.19 158 LEU A N 1
ATOM 1174 C CA . LEU A 1 158 ? 15.457 -9.492 7.438 1.00 94.19 158 LEU A CA 1
ATOM 1175 C C . LEU A 1 158 ? 14.552 -10.666 7.034 1.00 94.19 158 LEU A C 1
ATOM 1177 O O . LEU A 1 158 ? 14.765 -11.265 5.983 1.00 94.19 158 LEU A O 1
ATOM 1181 N N . VAL A 1 159 ? 13.525 -10.967 7.836 1.00 93.50 159 VAL A N 1
ATOM 1182 C CA . VAL A 1 159 ? 12.529 -12.003 7.515 1.00 93.50 159 VAL A CA 1
ATOM 1183 C C . VAL A 1 159 ? 11.821 -11.674 6.202 1.00 93.50 159 VAL A C 1
ATOM 1185 O O . VAL A 1 159 ? 11.750 -12.535 5.327 1.00 93.50 159 VAL A O 1
ATOM 1188 N N . THR A 1 160 ? 11.376 -10.428 6.017 1.00 93.19 160 THR A N 1
ATOM 1189 C CA . THR A 1 160 ? 10.782 -9.968 4.756 1.00 93.19 160 THR A CA 1
ATOM 1190 C C . THR A 1 160 ? 11.728 -10.183 3.578 1.00 93.19 160 THR A C 1
ATOM 1192 O O . THR A 1 160 ? 11.300 -10.715 2.559 1.00 93.19 160 THR A O 1
ATOM 1195 N N . ALA A 1 161 ? 13.007 -9.812 3.699 1.00 91.38 161 ALA A N 1
ATOM 1196 C CA . ALA A 1 161 ? 13.978 -9.970 2.617 1.00 91.38 161 ALA A CA 1
ATOM 1197 C C . ALA A 1 161 ? 14.172 -11.445 2.223 1.00 91.38 161 ALA A C 1
ATOM 1199 O O . ALA A 1 161 ? 14.171 -11.774 1.037 1.00 91.38 161 ALA A O 1
ATOM 1200 N N . VAL A 1 162 ? 14.281 -12.343 3.209 1.00 93.25 162 VAL A N 1
ATOM 1201 C CA . VAL A 1 162 ? 14.406 -13.788 2.966 1.00 93.25 162 VAL A CA 1
ATOM 1202 C C . VAL A 1 162 ? 13.148 -14.340 2.296 1.00 93.25 162 VAL A C 1
ATOM 1204 O O . VAL A 1 162 ? 13.251 -15.050 1.297 1.00 93.25 162 VAL A O 1
ATOM 1207 N N . LEU A 1 163 ? 11.960 -13.987 2.798 1.00 92.88 163 LEU A N 1
ATOM 1208 C CA . LEU A 1 163 ? 10.692 -14.437 2.221 1.00 92.88 163 LEU A CA 1
ATOM 1209 C C . LEU A 1 163 ? 10.484 -13.900 0.800 1.00 92.88 163 LEU A C 1
ATOM 1211 O O . LEU A 1 163 ? 10.047 -14.650 -0.068 1.00 92.88 163 LEU A O 1
ATOM 1215 N N . ALA A 1 164 ? 10.848 -12.643 0.536 1.00 89.00 164 ALA A N 1
ATOM 1216 C CA . ALA A 1 164 ? 10.741 -12.037 -0.789 1.00 89.00 164 ALA A CA 1
ATOM 1217 C C . ALA A 1 164 ? 11.558 -12.802 -1.844 1.00 89.00 164 ALA A C 1
ATOM 1219 O O . ALA A 1 164 ? 11.080 -13.003 -2.958 1.00 89.00 164 ALA A O 1
ATOM 1220 N N . VAL A 1 165 ? 12.759 -13.276 -1.491 1.00 89.19 165 VAL A N 1
ATOM 1221 C CA . VAL A 1 165 ? 13.576 -14.126 -2.375 1.00 89.19 165 VAL A CA 1
ATOM 1222 C C . VAL A 1 165 ? 12.995 -15.538 -2.465 1.00 89.19 165 VAL A C 1
ATOM 1224 O O . VAL A 1 165 ? 12.901 -16.090 -3.559 1.00 89.19 165 VAL A O 1
ATOM 1227 N N . ALA A 1 166 ? 12.564 -16.116 -1.339 1.00 91.62 166 ALA A N 1
ATOM 1228 C CA . ALA A 1 166 ? 12.034 -17.479 -1.280 1.00 91.62 166 ALA A CA 1
ATOM 1229 C C . ALA A 1 166 ? 10.753 -17.670 -2.111 1.00 91.62 166 ALA A C 1
ATOM 1231 O O . ALA A 1 166 ? 10.571 -18.726 -2.714 1.00 91.62 166 ALA A O 1
ATOM 1232 N N . ILE A 1 167 ? 9.904 -16.639 -2.212 1.00 86.56 167 ILE A N 1
ATOM 1233 C CA . ILE A 1 167 ? 8.707 -16.625 -3.073 1.00 86.56 167 ILE A CA 1
ATOM 1234 C C . ILE A 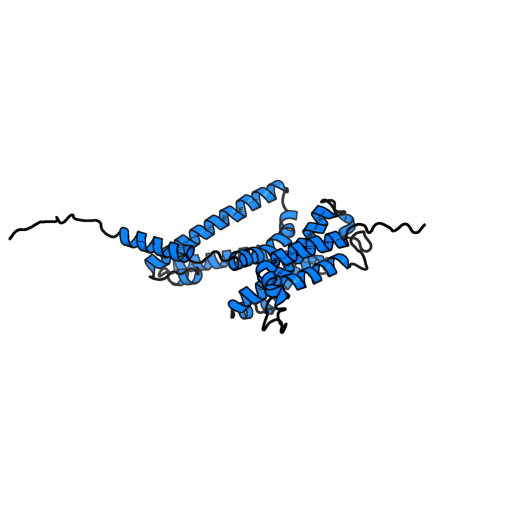1 167 ? 9.070 -16.749 -4.568 1.00 86.56 167 ILE A C 1
ATOM 1236 O O . ILE A 1 167 ? 8.220 -17.105 -5.380 1.00 86.56 167 ILE A O 1
ATOM 1240 N N . CYS A 1 168 ? 10.337 -16.530 -4.945 1.00 86.56 168 CYS A N 1
ATOM 1241 C CA . CYS A 1 168 ? 10.828 -16.618 -6.321 1.00 86.56 168 CYS A CA 1
ATOM 1242 C C . CYS A 1 168 ? 10.006 -15.756 -7.303 1.00 86.56 168 CYS A C 1
ATOM 1244 O O . CYS A 1 168 ? 9.502 -16.279 -8.304 1.00 86.56 168 CYS A O 1
ATOM 1246 N N . PRO A 1 169 ? 9.870 -14.436 -7.066 1.00 78.12 169 PRO A N 1
ATOM 1247 C CA . PRO A 1 169 ? 8.972 -13.573 -7.836 1.00 78.12 169 PRO A CA 1
ATOM 1248 C C . PRO A 1 169 ? 9.304 -13.535 -9.334 1.00 78.12 169 PRO A C 1
ATOM 1250 O O . PRO A 1 169 ? 8.416 -13.326 -10.152 1.00 78.12 169 PRO A O 1
ATOM 1253 N N . TRP A 1 170 ? 10.554 -13.802 -9.727 1.00 81.88 170 TRP A N 1
ATOM 1254 C CA . TRP A 1 170 ? 10.955 -13.898 -11.137 1.00 81.88 170 TRP A CA 1
ATOM 1255 C C . TRP A 1 170 ? 10.217 -14.996 -11.912 1.00 81.88 170 TRP A C 1
ATOM 1257 O O . TRP A 1 170 ? 10.037 -14.860 -13.117 1.00 81.88 170 TRP A O 1
ATOM 1267 N N . LYS A 1 171 ? 9.739 -16.055 -11.246 1.00 77.50 171 LYS A N 1
ATOM 1268 C CA . LYS A 1 171 ? 8.879 -17.058 -11.892 1.00 77.50 171 LYS A CA 1
ATOM 1269 C C . LYS A 1 171 ? 7.501 -16.496 -12.232 1.00 77.50 171 LYS A C 1
ATOM 1271 O O . LYS A 1 171 ? 6.932 -16.884 -13.241 1.00 77.50 171 LYS A O 1
ATOM 1276 N N . LEU A 1 172 ? 6.995 -15.578 -11.411 1.00 70.88 172 LEU A N 1
ATOM 1277 C CA . LEU A 1 172 ? 5.725 -14.902 -11.647 1.00 70.88 172 LEU A CA 1
ATOM 1278 C C . LEU A 1 172 ? 5.851 -13.875 -12.782 1.00 70.88 172 LEU A C 1
ATOM 1280 O O . LEU A 1 172 ? 4.977 -13.797 -13.632 1.00 70.88 172 LEU A O 1
ATOM 1284 N N . TYR A 1 173 ? 6.968 -13.144 -12.845 1.00 68.38 173 TYR A N 1
ATOM 1285 C CA . TYR A 1 173 ? 7.247 -12.198 -13.935 1.00 68.38 173 TYR A CA 1
ATOM 1286 C C . TYR A 1 173 ? 7.550 -12.861 -15.285 1.00 68.38 173 TYR A C 1
ATOM 1288 O O . TYR A 1 173 ? 7.431 -12.203 -16.317 1.00 68.38 173 TYR A O 1
ATOM 1296 N N . ALA A 1 174 ? 7.946 -14.138 -15.296 1.00 74.12 174 ALA A N 1
ATOM 1297 C CA . ALA A 1 174 ? 8.203 -14.877 -16.531 1.00 74.12 174 ALA A CA 1
ATOM 1298 C C . ALA A 1 174 ? 6.942 -15.032 -17.405 1.00 74.12 174 ALA A C 1
ATOM 1300 O O . ALA A 1 174 ? 7.072 -15.197 -18.616 1.00 74.12 174 ALA A O 1
ATOM 1301 N N . ASP A 1 175 ? 5.748 -14.928 -16.810 1.00 74.38 175 ASP A N 1
ATOM 1302 C CA . ASP A 1 175 ? 4.468 -14.822 -17.511 1.00 74.38 175 ASP A CA 1
ATOM 1303 C C . ASP A 1 175 ? 3.820 -13.447 -17.239 1.00 74.38 175 ASP A C 1
ATOM 1305 O O . ASP A 1 175 ? 3.102 -13.268 -16.250 1.00 74.38 175 ASP A O 1
ATOM 1309 N N . PRO A 1 176 ? 4.045 -12.450 -18.114 1.00 64.81 176 PRO A N 1
ATOM 1310 C CA . PRO A 1 176 ? 3.483 -11.114 -17.946 1.00 64.81 176 PRO A CA 1
ATOM 1311 C C . PRO A 1 176 ? 1.950 -11.084 -17.923 1.00 64.81 176 PRO A C 1
ATOM 1313 O O . PRO A 1 176 ? 1.373 -10.227 -17.254 1.00 64.81 176 PRO A O 1
ATOM 1316 N N . GLN A 1 177 ? 1.284 -11.994 -18.643 1.00 64.19 177 GLN A N 1
ATOM 1317 C CA . GLN A 1 177 ? -0.178 -12.038 -18.695 1.00 64.19 177 GLN A CA 1
ATOM 1318 C C . GLN A 1 177 ? -0.742 -12.595 -17.385 1.00 64.19 177 GLN A C 1
ATOM 1320 O O . GLN A 1 177 ? -1.615 -11.963 -16.787 1.00 64.19 177 GLN A O 1
ATOM 1325 N N . GLY A 1 178 ? -0.181 -13.699 -16.883 1.00 66.12 178 GLY A N 1
ATOM 1326 C CA . GLY A 1 178 ? -0.504 -14.227 -15.557 1.00 66.12 178 GLY A CA 1
ATOM 1327 C C . GLY A 1 178 ? -0.183 -13.237 -14.430 1.00 66.12 178 GLY A C 1
ATOM 1328 O O . GLY A 1 178 ? -0.956 -13.072 -13.488 1.00 66.12 178 GLY A O 1
ATOM 1329 N N . TYR A 1 179 ? 0.909 -12.480 -14.522 1.00 68.06 179 TYR A N 1
ATOM 1330 C CA . TYR A 1 179 ? 1.206 -11.462 -13.514 1.00 68.06 179 TYR A CA 1
ATOM 1331 C C . TYR A 1 179 ? 0.164 -10.329 -13.489 1.00 68.06 179 TYR A C 1
ATOM 1333 O O . TYR A 1 179 ? -0.371 -9.991 -12.430 1.00 68.06 179 TYR A O 1
ATOM 1341 N N . ILE A 1 180 ? -0.140 -9.740 -14.650 1.00 65.75 180 ILE A N 1
ATOM 1342 C CA . ILE A 1 180 ? -1.000 -8.553 -14.728 1.00 65.75 180 ILE A CA 1
ATOM 1343 C C . ILE A 1 180 ? -2.469 -8.908 -14.484 1.00 65.75 180 ILE A C 1
ATOM 1345 O O . ILE A 1 180 ? -3.128 -8.250 -13.680 1.00 65.75 180 ILE A O 1
ATOM 1349 N N . PHE A 1 181 ? -2.994 -9.931 -15.157 1.00 62.41 181 PHE A N 1
ATOM 1350 C CA . PHE A 1 181 ? -4.430 -10.215 -15.130 1.00 62.41 181 PHE A CA 1
ATOM 1351 C C . PHE A 1 181 ? -4.829 -11.179 -14.009 1.00 62.41 181 PHE A C 1
ATOM 1353 O O . PHE A 1 181 ? -5.888 -10.998 -13.411 1.00 62.41 181 PHE A O 1
ATOM 1360 N N . THR A 1 182 ? -3.964 -12.130 -13.645 1.00 69.75 182 THR A N 1
ATOM 1361 C CA . THR A 1 182 ? -4.262 -13.110 -12.589 1.00 69.75 182 THR A CA 1
ATOM 1362 C C . THR A 1 182 ? -3.820 -12.597 -11.217 1.00 69.75 182 THR A C 1
ATOM 1364 O O . THR A 1 182 ? -4.639 -12.462 -10.309 1.00 69.75 182 THR A O 1
ATOM 1367 N N . TRP A 1 183 ? -2.540 -12.255 -11.042 1.00 75.50 183 TRP A N 1
ATOM 1368 C CA . TRP A 1 183 ? -2.014 -11.897 -9.720 1.00 75.50 183 TRP A CA 1
ATOM 1369 C C . TRP A 1 183 ? -2.448 -10.507 -9.242 1.00 75.50 183 TRP A C 1
ATOM 1371 O O . TRP A 1 183 ? -3.014 -10.380 -8.153 1.00 75.50 183 TRP A O 1
ATOM 1381 N N . LEU A 1 184 ? -2.216 -9.459 -10.042 1.00 75.69 184 LEU A N 1
ATOM 1382 C CA . LEU A 1 184 ? -2.607 -8.102 -9.642 1.00 75.69 184 LEU A CA 1
ATOM 1383 C C . LEU A 1 184 ? -4.127 -7.972 -9.524 1.00 75.69 184 LEU A C 1
ATOM 1385 O O . LEU A 1 184 ? -4.598 -7.363 -8.567 1.00 75.69 184 LEU A O 1
ATOM 1389 N N . GLY A 1 185 ? -4.899 -8.587 -10.424 1.00 74.69 185 GLY A N 1
ATOM 1390 C CA . GLY A 1 185 ? -6.362 -8.621 -10.326 1.00 74.69 185 GLY A CA 1
ATOM 1391 C C . GLY A 1 185 ? -6.849 -9.206 -8.995 1.00 74.69 185 GLY A C 1
ATOM 1392 O O . GLY A 1 185 ? -7.632 -8.568 -8.284 1.00 74.69 185 GLY A O 1
ATOM 1393 N N . LEU A 1 186 ? -6.317 -10.372 -8.609 1.00 81.50 186 LEU A N 1
ATOM 1394 C CA . LEU A 1 186 ? -6.644 -11.046 -7.350 1.00 81.50 186 LEU A CA 1
ATOM 1395 C C . LEU A 1 186 ? -6.307 -10.176 -6.132 1.00 81.50 186 LEU A C 1
ATOM 1397 O O . LEU A 1 186 ? -7.165 -9.902 -5.288 1.00 81.50 186 LEU A O 1
ATOM 1401 N N . VAL A 1 187 ? -5.051 -9.729 -6.044 1.00 84.38 187 VAL A N 1
ATOM 1402 C CA . VAL A 1 187 ? -4.553 -8.942 -4.908 1.00 84.38 187 VAL A CA 1
ATOM 1403 C C . VAL A 1 187 ? -5.283 -7.603 -4.827 1.00 84.38 187 VAL A C 1
ATOM 1405 O O . VAL A 1 187 ? -5.719 -7.197 -3.753 1.00 84.38 187 VAL A O 1
ATOM 1408 N N . GLY A 1 188 ? -5.482 -6.940 -5.962 1.00 81.50 188 GLY A N 1
ATOM 1409 C CA . GLY A 1 188 ? -6.204 -5.681 -6.063 1.00 81.50 188 GLY A CA 1
ATOM 1410 C C . GLY A 1 188 ? -7.639 -5.772 -5.565 1.00 81.50 188 GLY A C 1
ATOM 1411 O O . GLY A 1 188 ? -8.046 -4.958 -4.736 1.00 81.50 188 GLY A O 1
ATOM 1412 N N . GLY A 1 189 ? -8.394 -6.777 -6.013 1.00 84.31 189 GLY A N 1
ATOM 1413 C CA . GLY A 1 189 ? -9.762 -7.004 -5.547 1.00 84.31 189 GLY A CA 1
ATOM 1414 C C . GLY A 1 189 ? -9.833 -7.168 -4.027 1.00 84.31 189 GLY A C 1
ATOM 1415 O O . GLY A 1 189 ? -10.604 -6.476 -3.359 1.00 84.31 189 GLY A O 1
ATOM 1416 N N . LEU A 1 190 ? -8.964 -8.010 -3.460 1.00 90.50 190 LEU A N 1
ATOM 1417 C CA . LEU A 1 190 ? -8.908 -8.239 -2.014 1.00 90.50 190 LEU A CA 1
ATOM 1418 C C . LEU A 1 190 ? -8.492 -6.984 -1.236 1.00 90.50 190 LEU A C 1
ATOM 1420 O O . LEU A 1 190 ? -9.127 -6.650 -0.235 1.00 90.50 190 LEU A O 1
ATOM 1424 N N . LEU A 1 191 ? -7.489 -6.236 -1.695 1.00 90.81 191 LEU A N 1
ATOM 1425 C CA . LEU A 1 191 ? -7.083 -4.984 -1.047 1.00 90.81 191 LEU A CA 1
ATOM 1426 C C . LEU A 1 191 ? -8.198 -3.932 -1.075 1.00 90.81 191 LEU A C 1
ATOM 1428 O O . LEU A 1 191 ? -8.382 -3.221 -0.087 1.00 90.81 191 LEU A O 1
ATOM 1432 N N . GLY A 1 192 ? -8.986 -3.877 -2.153 1.00 90.19 192 GLY A N 1
ATOM 1433 C CA . GLY A 1 192 ? -10.187 -3.045 -2.223 1.00 90.19 192 GLY A CA 1
ATOM 1434 C C . GLY A 1 192 ? -11.165 -3.361 -1.088 1.00 90.19 192 GLY A C 1
ATOM 1435 O O . GLY A 1 192 ? -11.632 -2.455 -0.398 1.00 90.19 192 GLY A O 1
ATOM 1436 N N . THR A 1 193 ? -11.404 -4.645 -0.807 1.00 94.44 193 THR A N 1
ATOM 1437 C CA . THR A 1 193 ? -12.304 -5.053 0.288 1.00 94.44 193 THR A CA 1
ATOM 1438 C C . THR A 1 193 ? -11.791 -4.645 1.668 1.00 94.44 193 THR A C 1
ATOM 1440 O O . THR A 1 193 ? -12.577 -4.168 2.491 1.00 94.44 193 THR A O 1
ATOM 1443 N N . VAL A 1 194 ? -10.483 -4.757 1.924 1.00 94.50 194 VAL A N 1
ATOM 1444 C CA . VAL A 1 194 ? -9.868 -4.288 3.177 1.00 94.50 194 VAL A CA 1
ATOM 1445 C C . VAL A 1 194 ? -10.022 -2.774 3.303 1.00 94.50 194 VAL A C 1
ATOM 1447 O O . VAL A 1 194 ? -10.453 -2.287 4.350 1.00 94.50 194 VAL A O 1
ATOM 1450 N N . ALA A 1 195 ? -9.752 -2.033 2.223 1.00 93.88 195 ALA A N 1
ATOM 1451 C CA . ALA A 1 195 ? -9.915 -0.583 2.179 1.00 93.88 195 ALA A CA 1
ATOM 1452 C C . ALA A 1 195 ? -11.342 -0.158 2.547 1.00 93.88 195 ALA A C 1
ATOM 1454 O O . ALA A 1 195 ? -11.522 0.716 3.396 1.00 93.88 195 ALA A O 1
ATOM 1455 N N . GLY A 1 196 ? -12.354 -0.810 1.968 1.00 94.12 196 GLY A N 1
ATOM 1456 C CA . GLY A 1 196 ? -13.759 -0.518 2.251 1.00 94.12 196 GLY A CA 1
ATOM 1457 C C . GLY A 1 196 ? -14.124 -0.691 3.728 1.00 94.12 196 GLY A C 1
ATOM 1458 O O . GLY A 1 196 ? -14.766 0.188 4.308 1.00 94.12 196 GLY A O 1
ATOM 1459 N N . ILE A 1 197 ? -13.646 -1.762 4.372 1.00 96.62 197 ILE A N 1
ATOM 1460 C CA . ILE A 1 197 ? -13.882 -2.014 5.804 1.00 96.62 197 ILE A CA 1
ATOM 1461 C C . ILE A 1 197 ? -13.197 -0.952 6.666 1.00 96.62 197 ILE A C 1
ATOM 1463 O O . ILE A 1 197 ? -13.820 -0.416 7.583 1.00 96.62 197 ILE A O 1
ATOM 1467 N N . LEU A 1 198 ? -11.934 -0.623 6.379 1.00 95.00 198 LEU A N 1
ATOM 1468 C CA . LEU A 1 198 ? -11.182 0.372 7.150 1.00 95.00 198 LEU A CA 1
ATOM 1469 C C . LEU A 1 198 ? -11.806 1.769 7.037 1.00 95.00 198 LEU A C 1
ATOM 1471 O O . LEU A 1 198 ? -11.948 2.463 8.047 1.00 95.00 198 LEU A O 1
ATOM 1475 N N . VAL A 1 199 ? -12.234 2.163 5.833 1.00 95.06 199 VAL A N 1
ATOM 1476 C CA . VAL A 1 199 ? -12.942 3.431 5.603 1.00 95.06 199 VAL A CA 1
ATOM 1477 C C . VAL A 1 199 ? -14.261 3.456 6.376 1.00 95.06 199 VAL A C 1
ATOM 1479 O O . VAL A 1 199 ? -14.530 4.422 7.094 1.00 95.06 199 VAL A O 1
ATOM 1482 N N . ALA A 1 200 ? -15.060 2.389 6.282 1.00 95.94 200 ALA A N 1
ATOM 1483 C CA . ALA A 1 200 ? -16.331 2.276 6.989 1.00 95.94 200 ALA A CA 1
ATOM 1484 C C . ALA A 1 200 ? -16.159 2.364 8.513 1.00 95.94 200 ALA A C 1
ATOM 1486 O O . ALA A 1 200 ? -16.867 3.120 9.184 1.00 95.94 200 ALA A O 1
ATOM 1487 N N . ASP A 1 201 ? -15.211 1.608 9.069 1.00 95.00 201 ASP A N 1
ATOM 1488 C CA . ASP A 1 201 ? -14.986 1.542 10.509 1.00 95.00 201 ASP A CA 1
ATOM 1489 C C . ASP A 1 201 ? -14.475 2.876 11.065 1.00 95.00 201 ASP A C 1
ATOM 1491 O O . ASP A 1 201 ? -15.043 3.408 12.023 1.00 95.00 201 ASP A O 1
ATOM 1495 N N . TYR A 1 202 ? -13.445 3.453 10.444 1.00 94.38 202 TYR A N 1
ATOM 1496 C CA . TYR A 1 202 ? -12.793 4.648 10.969 1.00 94.38 202 TYR A CA 1
ATOM 1497 C C . TYR A 1 202 ? -13.624 5.921 10.762 1.00 94.38 202 TYR A C 1
ATOM 1499 O O . TYR A 1 202 ? -13.870 6.657 11.723 1.00 94.38 202 TYR A O 1
ATOM 1507 N N . TRP A 1 203 ? -14.085 6.186 9.535 1.00 93.94 203 TRP A N 1
ATOM 1508 C CA . TRP A 1 203 ? -14.742 7.455 9.198 1.00 93.94 203 TRP A CA 1
ATOM 1509 C C . TRP A 1 203 ? -16.227 7.475 9.544 1.00 93.94 203 TRP A C 1
ATOM 1511 O O . TRP A 1 203 ? -16.725 8.495 10.017 1.00 93.94 203 TRP A O 1
ATOM 1521 N N . ILE A 1 204 ? -16.941 6.365 9.344 1.00 94.75 204 ILE A N 1
ATOM 1522 C CA . ILE A 1 204 ? -18.406 6.351 9.445 1.00 94.75 204 ILE A CA 1
ATOM 1523 C C . ILE A 1 204 ? -18.852 5.826 10.813 1.00 94.75 204 ILE A C 1
ATOM 1525 O O . ILE A 1 204 ? -19.533 6.538 11.553 1.00 94.75 204 ILE A O 1
ATOM 1529 N N . VAL A 1 205 ? -18.440 4.607 11.181 1.00 92.88 205 VAL A N 1
ATOM 1530 C CA . VAL A 1 205 ? -18.859 3.959 12.439 1.00 92.88 205 VAL A CA 1
ATOM 1531 C C . VAL A 1 205 ? -18.271 4.679 13.649 1.00 92.88 205 VAL A C 1
ATOM 1533 O O . VAL A 1 205 ? -18.983 4.974 14.609 1.00 92.88 205 VAL A O 1
ATOM 1536 N N . ARG A 1 206 ? -16.968 4.977 13.616 1.00 92.19 206 ARG A N 1
ATOM 1537 C CA . ARG A 1 206 ? -16.255 5.589 14.749 1.00 92.19 206 ARG A CA 1
ATOM 1538 C C . ARG A 1 206 ? -16.083 7.093 14.643 1.00 92.19 206 ARG A C 1
ATOM 1540 O O . ARG A 1 206 ? -15.700 7.704 15.639 1.00 92.19 206 ARG A O 1
ATOM 1547 N N . ARG A 1 207 ? -16.367 7.694 13.482 1.00 93.25 207 ARG A N 1
ATOM 1548 C CA . ARG A 1 207 ? -16.262 9.145 13.251 1.00 93.25 207 ARG A CA 1
ATOM 1549 C C . ARG A 1 207 ? -14.918 9.707 13.714 1.00 93.25 207 ARG A C 1
ATOM 1551 O O . ARG A 1 207 ? -14.882 10.637 14.514 1.00 93.25 207 ARG A O 1
ATOM 1558 N N . THR A 1 208 ? -13.837 9.052 13.290 1.00 93.44 208 THR A N 1
ATOM 1559 C CA . THR A 1 208 ? -12.438 9.392 13.601 1.00 93.44 208 THR A CA 1
ATOM 1560 C C . THR A 1 208 ? -12.081 9.399 15.094 1.00 93.44 208 THR A C 1
ATOM 1562 O O . THR A 1 208 ? -11.064 9.972 15.482 1.00 93.44 208 THR A O 1
ATOM 1565 N N . ARG A 1 209 ? -12.889 8.765 15.957 1.00 92.50 209 ARG A N 1
ATOM 1566 C CA . ARG A 1 209 ? -12.621 8.638 17.398 1.00 92.50 209 ARG A CA 1
ATOM 1567 C C . ARG A 1 209 ? -12.166 7.221 17.734 1.00 92.50 209 ARG A C 1
ATOM 1569 O O . ARG A 1 209 ? -12.968 6.285 17.755 1.00 92.50 209 ARG A O 1
ATOM 1576 N N . LEU A 1 210 ? -10.876 7.072 18.023 1.00 91.88 210 LEU A N 1
ATOM 1577 C CA . LEU A 1 210 ? -10.271 5.812 18.454 1.00 91.88 210 LEU A CA 1
ATOM 1578 C C . LEU A 1 210 ? -9.850 5.884 19.923 1.00 91.88 210 LEU A C 1
ATOM 1580 O O . LEU A 1 210 ? -9.290 6.882 20.366 1.00 91.88 210 LEU A O 1
ATOM 1584 N N . ASP A 1 211 ? -10.095 4.804 20.660 1.00 92.06 211 ASP A N 1
ATOM 1585 C CA . ASP A 1 211 ? -9.492 4.572 21.970 1.00 92.06 211 ASP A CA 1
ATOM 1586 C C . ASP A 1 211 ? -8.138 3.885 21.762 1.00 92.06 211 ASP A C 1
ATOM 1588 O O . ASP A 1 211 ? -8.060 2.675 21.543 1.00 92.06 211 ASP A O 1
ATOM 1592 N N . LEU A 1 212 ? -7.069 4.681 21.805 1.00 91.62 212 LEU A N 1
ATOM 1593 C CA . LEU A 1 212 ? -5.710 4.203 21.569 1.00 91.62 212 LEU A CA 1
ATOM 1594 C C . LEU A 1 212 ? -5.306 3.116 22.569 1.00 91.62 212 LEU A C 1
ATOM 1596 O O . LEU A 1 212 ? -4.700 2.124 22.179 1.00 91.62 212 LEU A O 1
ATOM 1600 N N . ALA A 1 213 ? -5.661 3.271 23.846 1.00 91.81 213 ALA A N 1
ATOM 1601 C CA . ALA A 1 213 ? -5.310 2.288 24.863 1.00 91.81 213 ALA A CA 1
ATOM 1602 C C . ALA A 1 213 ? -6.046 0.962 24.626 1.00 91.81 213 ALA A C 1
ATOM 1604 O O . ALA A 1 213 ? -5.468 -0.108 24.813 1.00 91.81 213 ALA A O 1
ATOM 1605 N N . GLY A 1 214 ? -7.298 1.032 24.169 1.00 90.81 214 GLY A N 1
ATOM 1606 C CA . GLY A 1 214 ? -8.098 -0.133 23.808 1.00 90.81 214 GLY A CA 1
ATOM 1607 C C . GLY A 1 214 ? -7.509 -0.972 22.670 1.00 90.81 214 GLY A C 1
ATOM 1608 O O . GLY A 1 214 ? -7.740 -2.179 22.657 1.00 90.81 214 GLY A O 1
ATOM 1609 N N . LEU A 1 215 ? -6.741 -0.380 21.745 1.00 91.12 215 LEU A N 1
ATOM 1610 C CA . LEU A 1 215 ? -6.111 -1.107 20.628 1.00 91.12 215 LEU A CA 1
ATOM 1611 C C . LEU A 1 215 ? -5.015 -2.084 21.084 1.00 91.12 215 LEU A C 1
ATOM 1613 O O . LEU A 1 215 ? -4.748 -3.059 20.391 1.00 91.12 215 LEU A O 1
ATOM 1617 N N . TYR A 1 216 ? -4.414 -1.854 22.256 1.00 89.81 216 TYR A N 1
ATOM 1618 C CA . TYR A 1 216 ? -3.320 -2.674 22.793 1.00 89.81 216 TYR A CA 1
ATOM 1619 C C . TYR A 1 216 ? -3.756 -3.612 23.931 1.00 89.81 216 TYR A C 1
ATOM 1621 O O . TYR A 1 216 ? -2.911 -4.257 24.553 1.00 89.81 216 TYR A O 1
ATOM 1629 N N . ARG A 1 217 ? -5.058 -3.690 24.247 1.00 89.12 217 ARG A N 1
ATOM 1630 C CA . ARG A 1 217 ? -5.580 -4.498 25.362 1.00 89.12 217 ARG A CA 1
ATOM 1631 C C . ARG A 1 217 ? -6.410 -5.681 24.878 1.00 89.12 217 ARG A C 1
ATOM 1633 O O . ARG A 1 217 ? -7.395 -5.519 24.158 1.00 89.12 217 ARG A O 1
ATOM 1640 N N . THR A 1 218 ? -6.072 -6.867 25.373 1.00 89.50 218 THR A N 1
ATOM 1641 C CA . THR A 1 218 ? -6.921 -8.057 25.254 1.00 89.50 218 THR A CA 1
ATOM 1642 C C . THR A 1 218 ? -8.213 -7.860 26.055 1.00 89.50 218 THR A C 1
ATOM 1644 O O . THR A 1 218 ? -8.218 -7.214 27.102 1.00 89.50 218 THR A O 1
ATOM 1647 N N . GLY A 1 219 ? -9.344 -8.347 25.536 1.00 87.88 219 GLY A N 1
ATOM 1648 C CA . GLY A 1 219 ? -10.666 -8.158 26.155 1.00 87.88 219 GLY A CA 1
ATOM 1649 C C . GLY A 1 219 ? -11.242 -6.735 26.067 1.00 87.88 219 GLY A C 1
ATOM 1650 O O . GLY A 1 219 ? -12.331 -6.488 26.580 1.00 87.88 219 GLY A O 1
ATOM 1651 N N . GLY A 1 220 ? -10.543 -5.794 25.422 1.00 88.62 220 GLY A N 1
ATOM 1652 C CA . GLY A 1 220 ? -11.021 -4.427 25.215 1.00 88.62 220 GLY A CA 1
ATOM 1653 C C . GLY A 1 220 ? -12.115 -4.307 24.147 1.00 88.62 220 GLY A C 1
ATOM 1654 O O . GLY A 1 220 ? -12.525 -5.277 23.511 1.00 88.62 220 GLY A O 1
ATOM 1655 N N . ARG A 1 221 ? -12.550 -3.070 23.876 1.00 88.12 221 ARG A N 1
ATOM 1656 C CA . ARG A 1 221 ? -13.599 -2.754 22.882 1.00 88.12 221 ARG A CA 1
ATOM 1657 C C . ARG A 1 221 ? -13.313 -3.298 21.473 1.00 88.12 221 ARG A C 1
ATOM 1659 O O . ARG A 1 221 ? -14.253 -3.557 20.726 1.00 88.12 221 ARG A O 1
ATOM 1666 N N . TYR A 1 222 ? -12.040 -3.443 21.109 1.00 91.69 222 TYR A N 1
ATOM 1667 C CA . TYR A 1 222 ? -11.595 -3.937 19.801 1.00 91.69 222 TYR A CA 1
ATOM 1668 C C . TYR A 1 222 ? -11.284 -5.439 19.788 1.00 91.69 222 TYR A C 1
ATOM 1670 O O . TYR A 1 222 ? -10.904 -5.966 18.750 1.00 91.69 222 TYR A O 1
ATOM 1678 N N . TRP A 1 223 ? -11.448 -6.133 20.919 1.00 89.69 223 TRP A N 1
ATOM 1679 C CA . TRP A 1 223 ? -11.208 -7.573 21.017 1.00 89.69 223 TRP A CA 1
ATOM 1680 C C . TRP A 1 223 ? -12.360 -8.401 20.438 1.00 89.69 223 TRP A C 1
ATOM 1682 O O . TRP A 1 223 ? -12.143 -9.521 19.995 1.00 89.69 223 TRP A O 1
ATOM 1692 N N . TYR A 1 224 ? -13.583 -7.857 20.408 1.00 90.19 224 TYR A N 1
ATOM 1693 C CA . TYR A 1 224 ? -14.774 -8.543 19.890 1.00 90.19 224 TYR A CA 1
ATOM 1694 C C . TYR A 1 224 ? -14.909 -9.981 20.440 1.00 90.19 224 TYR A C 1
ATOM 1696 O O . TYR A 1 224 ? -14.826 -10.188 21.651 1.00 90.19 224 TYR A O 1
ATOM 1704 N N . ALA A 1 225 ? -15.133 -10.973 19.571 1.00 89.88 225 ALA A N 1
ATOM 1705 C CA . ALA A 1 225 ? -15.223 -12.378 19.940 1.00 89.88 225 ALA A CA 1
ATOM 1706 C C . ALA A 1 225 ? -13.837 -13.029 19.819 1.00 89.88 225 ALA A C 1
ATOM 1708 O O . ALA A 1 225 ? -13.421 -13.415 18.731 1.00 89.88 225 ALA A O 1
ATOM 1709 N N . ALA A 1 226 ? -13.120 -13.130 20.943 1.00 91.06 226 ALA A N 1
ATOM 1710 C CA . ALA A 1 226 ? -11.804 -13.779 21.027 1.00 91.06 226 ALA A CA 1
ATOM 1711 C C . ALA A 1 226 ? -10.739 -13.212 20.057 1.00 91.06 226 ALA A C 1
ATOM 1713 O O . ALA A 1 226 ? -9.934 -13.955 19.504 1.00 91.06 226 ALA A O 1
ATOM 1714 N N . GLY A 1 227 ? -10.744 -11.897 19.834 1.00 90.62 227 GLY A N 1
ATOM 1715 C CA . GLY A 1 227 ? -9.858 -11.204 18.893 1.00 90.62 227 GLY A CA 1
ATOM 1716 C C . GLY A 1 227 ? -10.460 -11.015 17.497 1.00 90.62 227 GLY A C 1
ATOM 1717 O O . GLY A 1 227 ? -9.880 -10.303 16.682 1.00 90.62 227 GLY A O 1
ATOM 1718 N N . TRP A 1 228 ? -11.628 -11.605 17.214 1.00 92.88 228 TRP A N 1
ATOM 1719 C CA . TRP A 1 228 ? -12.229 -11.607 15.882 1.00 92.88 228 TRP A CA 1
ATOM 1720 C C . TRP A 1 228 ? -13.508 -10.786 15.795 1.00 92.88 228 TRP A C 1
ATOM 1722 O O . TRP A 1 228 ? -14.484 -10.984 16.525 1.00 92.88 228 TRP A O 1
ATOM 1732 N N . ASN A 1 229 ? -13.538 -9.909 14.796 1.00 94.56 229 ASN A N 1
ATOM 1733 C CA . ASN A 1 229 ? -14.746 -9.234 14.359 1.00 94.56 229 ASN A CA 1
ATOM 1734 C C . ASN A 1 229 ? -15.391 -10.016 13.209 1.00 94.56 229 ASN A C 1
ATOM 1736 O O . ASN A 1 229 ? -15.098 -9.761 12.041 1.00 94.56 229 ASN A O 1
ATOM 1740 N N . TRP A 1 230 ? -16.297 -10.946 13.523 1.00 94.38 230 TRP A N 1
ATOM 1741 C CA . TRP A 1 230 ? -16.965 -11.763 12.499 1.00 94.38 230 TRP A CA 1
ATOM 1742 C C . TRP A 1 230 ? -17.684 -10.917 11.436 1.00 94.38 230 TRP A C 1
ATOM 1744 O O . TRP A 1 230 ? -17.765 -11.323 10.281 1.00 94.38 230 TRP A O 1
ATOM 1754 N N . ARG A 1 231 ? -18.160 -9.714 11.793 1.00 94.50 231 ARG A N 1
ATOM 1755 C CA . ARG A 1 231 ? -18.832 -8.795 10.859 1.00 94.50 231 ARG A CA 1
ATOM 1756 C C . ARG A 1 231 ? -17.864 -8.278 9.795 1.00 94.50 231 ARG A C 1
ATOM 1758 O O . ARG A 1 231 ? -18.229 -8.218 8.626 1.00 94.50 231 ARG A O 1
ATOM 1765 N N . ALA A 1 232 ? -16.630 -7.955 10.193 1.00 95.00 232 ALA A N 1
ATOM 1766 C CA . ALA A 1 232 ? -15.562 -7.595 9.260 1.00 95.00 232 ALA A CA 1
ATOM 1767 C C . ALA A 1 232 ? -15.184 -8.777 8.363 1.00 95.00 232 ALA A C 1
ATOM 1769 O O . ALA A 1 232 ? -15.061 -8.604 7.157 1.00 95.00 232 ALA A O 1
ATOM 1770 N N . VAL A 1 233 ? -15.061 -9.981 8.933 1.00 96.00 233 VAL A N 1
ATOM 1771 C CA . VAL A 1 233 ? -14.716 -11.192 8.170 1.00 96.00 233 VAL A CA 1
ATOM 1772 C C . VAL A 1 233 ? -15.772 -11.500 7.109 1.00 96.00 233 VAL A C 1
ATOM 1774 O O . VAL A 1 233 ? -15.424 -11.769 5.964 1.00 96.00 233 VAL A O 1
ATOM 1777 N N . VAL A 1 234 ? -17.060 -11.409 7.453 1.00 95.56 234 VAL A N 1
ATOM 1778 C CA . VAL A 1 234 ? -18.156 -11.620 6.494 1.00 95.56 234 VAL A CA 1
ATOM 1779 C C . VAL A 1 234 ? -18.149 -10.551 5.400 1.00 95.56 234 VAL A C 1
ATOM 1781 O O . VAL A 1 234 ? -18.281 -10.892 4.228 1.00 95.56 234 VAL A O 1
ATOM 1784 N N . ALA A 1 235 ? -17.958 -9.276 5.754 1.00 96.19 235 ALA A N 1
ATOM 1785 C CA . ALA A 1 235 ? -17.863 -8.196 4.771 1.00 96.19 235 ALA A CA 1
ATOM 1786 C C . ALA A 1 235 ? -16.662 -8.374 3.824 1.00 96.19 235 ALA A C 1
ATOM 1788 O O . ALA A 1 235 ? -16.791 -8.141 2.623 1.00 96.19 235 ALA A O 1
ATOM 1789 N N . PHE A 1 236 ? -15.522 -8.833 4.349 1.00 96.25 236 PHE A N 1
ATOM 1790 C CA . PHE A 1 236 ? -14.324 -9.146 3.571 1.00 96.25 236 PHE A CA 1
ATOM 1791 C C . PHE A 1 236 ? -14.571 -10.319 2.621 1.00 96.25 236 PHE A C 1
ATOM 1793 O O . PHE A 1 236 ? -14.325 -10.199 1.427 1.00 96.25 236 PHE A O 1
ATOM 1800 N N . ALA A 1 237 ? -15.114 -11.431 3.126 1.00 94.62 237 ALA A N 1
ATOM 1801 C CA . ALA A 1 237 ? -15.373 -12.621 2.323 1.00 94.62 237 ALA A CA 1
ATOM 1802 C C . ALA A 1 237 ? -16.395 -12.348 1.210 1.00 94.62 237 ALA A C 1
ATOM 1804 O O . ALA A 1 237 ? -16.150 -12.683 0.055 1.00 94.62 237 ALA A O 1
ATOM 1805 N N . ALA A 1 238 ? -17.514 -11.696 1.535 1.00 93.31 238 ALA A N 1
ATOM 1806 C CA . ALA A 1 238 ? -18.545 -11.363 0.556 1.00 93.31 238 ALA A CA 1
ATOM 1807 C C . ALA A 1 238 ? -18.039 -10.362 -0.492 1.00 93.31 238 ALA A C 1
ATOM 1809 O O . ALA A 1 238 ? -18.248 -10.570 -1.686 1.00 93.31 238 ALA A O 1
ATOM 1810 N N . GLY A 1 239 ? -17.333 -9.311 -0.063 1.00 91.38 239 GLY A N 1
ATOM 1811 C CA . GLY A 1 239 ? -16.735 -8.357 -0.992 1.00 91.38 239 GLY A CA 1
ATOM 1812 C C . GLY A 1 239 ? -15.660 -8.998 -1.867 1.00 91.38 239 GLY A C 1
ATOM 1813 O O . GLY A 1 239 ? -15.593 -8.705 -3.055 1.00 91.38 239 GLY A O 1
ATOM 1814 N N . GLY A 1 240 ? -14.873 -9.922 -1.311 1.00 90.50 240 GLY A N 1
ATOM 1815 C CA . GLY A 1 240 ? -13.867 -10.683 -2.043 1.00 90.50 240 GLY A CA 1
ATOM 1816 C C . GLY A 1 240 ? -14.519 -11.531 -3.124 1.00 90.50 240 GLY A C 1
ATOM 1817 O O . GLY A 1 240 ? -14.209 -11.369 -4.296 1.00 90.50 240 GLY A O 1
ATOM 1818 N N . VAL A 1 241 ? -15.503 -12.358 -2.766 1.00 89.56 241 VAL A N 1
ATOM 1819 C CA . VAL A 1 241 ? -16.234 -13.194 -3.734 1.00 89.56 241 VAL A CA 1
ATOM 1820 C C . VAL A 1 241 ? -16.826 -12.360 -4.874 1.00 89.56 241 VAL A C 1
ATOM 1822 O O . VAL A 1 241 ? -16.736 -12.772 -6.025 1.00 89.56 241 VAL A O 1
ATOM 1825 N N . LEU A 1 242 ? -17.381 -11.179 -4.598 1.00 87.75 242 LEU A N 1
ATOM 1826 C CA . LEU A 1 242 ? -17.914 -10.304 -5.649 1.00 87.75 242 LEU A CA 1
ATOM 1827 C C . LE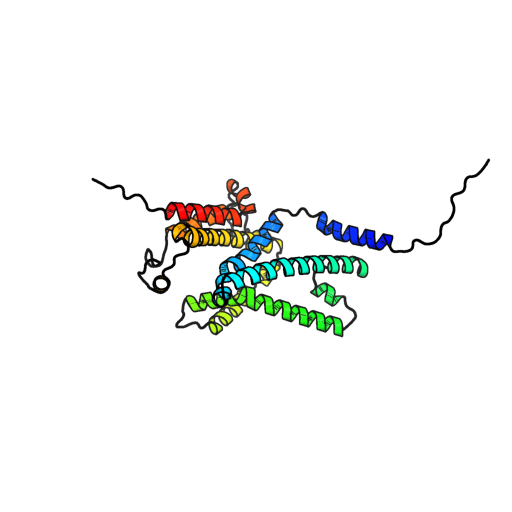U A 1 242 ? -16.822 -9.629 -6.489 1.00 87.75 242 LEU A C 1
ATOM 1829 O O . LEU A 1 242 ? -17.008 -9.449 -7.688 1.00 87.75 242 LEU A O 1
ATOM 1833 N N . ALA A 1 243 ? -15.696 -9.268 -5.874 1.00 85.94 243 ALA A N 1
ATOM 1834 C CA . ALA A 1 243 ? -14.574 -8.615 -6.538 1.00 85.94 243 ALA A CA 1
ATOM 1835 C C . ALA A 1 243 ? -13.781 -9.557 -7.452 1.00 85.94 243 ALA A C 1
ATOM 1837 O O . ALA A 1 243 ? -13.298 -9.122 -8.492 1.00 85.94 243 ALA A O 1
ATOM 1838 N N . ILE A 1 244 ? -13.617 -10.822 -7.053 1.00 83.94 244 ILE A N 1
ATOM 1839 C CA . ILE A 1 244 ? -12.726 -11.773 -7.731 1.00 83.94 244 ILE A CA 1
ATOM 1840 C C . ILE A 1 244 ? -13.453 -13.000 -8.299 1.00 83.94 244 ILE A C 1
ATOM 1842 O O . ILE A 1 244 ? -12.918 -13.664 -9.174 1.00 83.94 244 ILE A O 1
ATOM 1846 N N . GLY A 1 245 ? -14.683 -13.309 -7.882 1.00 80.50 245 GLY A N 1
ATOM 1847 C CA . GLY A 1 245 ? -15.364 -14.562 -8.251 1.00 80.50 245 GLY A CA 1
ATOM 1848 C C . GLY A 1 245 ? -15.729 -14.714 -9.733 1.00 80.50 245 GLY A C 1
ATOM 1849 O O . GLY A 1 245 ? -16.058 -15.815 -10.172 1.00 80.50 245 GLY A O 1
ATOM 1850 N N . GLY A 1 246 ? -15.684 -13.627 -10.506 1.00 73.44 246 GLY A N 1
ATOM 1851 C CA . GLY A 1 246 ? -15.870 -13.641 -11.958 1.00 73.44 246 GLY A CA 1
ATOM 1852 C C . GLY A 1 246 ? -14.583 -13.735 -12.777 1.00 73.44 246 GLY A C 1
ATOM 1853 O O . GLY A 1 246 ? -14.671 -13.912 -13.992 1.00 73.44 246 GLY A O 1
ATOM 1854 N N . ALA A 1 247 ? -13.417 -13.588 -12.142 1.00 73.31 247 ALA A N 1
ATOM 1855 C CA . ALA A 1 247 ? -12.124 -13.652 -12.811 1.00 73.31 247 ALA A CA 1
ATOM 1856 C C . ALA A 1 247 ? -11.661 -15.103 -12.965 1.00 73.31 247 ALA A C 1
ATOM 1858 O O . ALA A 1 247 ? -11.873 -15.943 -12.088 1.00 73.31 247 ALA A O 1
ATOM 1859 N N . ASP A 1 248 ? -11.023 -15.376 -14.099 1.00 70.75 248 ASP A N 1
ATOM 1860 C CA . ASP A 1 248 ? -10.302 -16.620 -14.323 1.00 70.75 248 ASP A CA 1
ATOM 1861 C C . ASP A 1 248 ? -8.874 -16.445 -13.803 1.00 70.75 248 ASP A C 1
ATOM 1863 O O . ASP A 1 248 ? -8.159 -15.544 -14.243 1.00 70.75 248 ASP A O 1
ATOM 1867 N N . PHE A 1 249 ? -8.481 -17.274 -12.838 1.00 67.06 249 PHE A N 1
ATOM 1868 C CA . PHE A 1 249 ? -7.165 -17.208 -12.207 1.00 67.06 249 PHE A CA 1
ATOM 1869 C C . PHE A 1 249 ? -6.285 -18.414 -12.538 1.00 67.06 249 PHE A C 1
ATOM 1871 O O . PHE A 1 249 ? -5.301 -18.655 -11.836 1.00 67.06 249 PHE A O 1
ATOM 1878 N N . HIS A 1 250 ? -6.607 -19.189 -13.575 1.00 60.31 250 HIS A N 1
ATOM 1879 C CA . HIS A 1 250 ? -5.773 -20.317 -13.974 1.00 60.31 250 HIS A CA 1
ATOM 1880 C C . HIS A 1 250 ? -4.341 -19.850 -14.335 1.00 60.31 250 HIS A C 1
ATOM 1882 O O . HIS A 1 250 ? -4.183 -18.828 -15.010 1.00 60.31 250 HIS A O 1
ATOM 1888 N N . PRO A 1 251 ? -3.273 -20.559 -13.908 1.00 60.41 251 PRO A N 1
ATOM 1889 C CA . PRO A 1 251 ? -3.250 -21.816 -13.142 1.00 60.41 251 PRO A CA 1
ATOM 1890 C C . PRO A 1 251 ? -3.187 -21.633 -11.612 1.00 60.41 251 PRO A C 1
ATOM 1892 O O . PRO A 1 251 ? -2.993 -22.599 -10.882 1.00 60.41 251 PRO A O 1
ATOM 1895 N N . LEU A 1 252 ? -3.270 -20.402 -11.098 1.00 61.16 252 LEU A N 1
ATOM 1896 C CA . LEU A 1 252 ? -3.078 -20.106 -9.675 1.00 61.16 252 LEU A CA 1
ATOM 1897 C C . LEU A 1 252 ? -4.214 -20.668 -8.802 1.00 61.16 252 LEU A C 1
ATOM 1899 O O . LEU A 1 252 ? -3.979 -21.099 -7.675 1.00 61.16 252 LEU A O 1
ATOM 1903 N N . ILE A 1 253 ? -5.445 -20.636 -9.319 1.00 63.03 253 ILE A N 1
ATOM 1904 C CA . ILE A 1 253 ? -6.642 -21.199 -8.688 1.00 63.03 253 ILE A CA 1
ATOM 1905 C C . ILE A 1 253 ? -7.455 -21.884 -9.791 1.00 63.03 253 ILE A C 1
ATOM 1907 O O . ILE A 1 253 ? -7.939 -21.203 -10.693 1.00 63.03 253 ILE A O 1
ATOM 1911 N N . ASP A 1 254 ? -7.663 -23.201 -9.687 1.00 58.50 254 ASP A N 1
ATOM 1912 C CA . ASP A 1 254 ? -8.573 -23.987 -10.546 1.00 58.50 254 ASP A CA 1
ATOM 1913 C C . ASP A 1 254 ? -10.052 -23.701 -10.209 1.00 58.50 254 ASP A C 1
ATOM 1915 O O . ASP A 1 254 ? -10.872 -24.587 -9.957 1.00 58.50 254 ASP A O 1
ATOM 1919 N N . GLY A 1 255 ? -10.399 -22.420 -10.126 1.00 58.06 255 GLY A N 1
ATOM 1920 C CA . GLY A 1 255 ? -11.753 -21.948 -9.909 1.00 58.06 255 GLY A CA 1
ATOM 1921 C C . GLY A 1 255 ? -12.431 -21.754 -11.253 1.00 58.06 255 GLY A C 1
ATOM 1922 O O . GLY A 1 255 ? -11.923 -21.035 -12.106 1.00 58.06 255 GLY A O 1
ATOM 1923 N N . ARG A 1 256 ? -13.606 -22.357 -11.450 1.00 64.19 256 ARG A N 1
ATOM 1924 C CA . ARG A 1 256 ? -14.446 -22.000 -12.597 1.00 64.19 256 ARG A CA 1
ATOM 1925 C C . ARG A 1 256 ? -14.963 -20.574 -12.368 1.00 64.19 256 ARG A C 1
ATOM 1927 O O . ARG A 1 256 ? -15.695 -20.390 -11.391 1.00 64.19 256 ARG A O 1
ATOM 1934 N N . PRO A 1 257 ? -14.623 -19.589 -13.218 1.00 72.00 257 PRO A N 1
ATOM 1935 C CA . PRO A 1 257 ? -15.142 -18.237 -13.064 1.00 72.00 257 PRO A CA 1
ATOM 1936 C C . PRO A 1 257 ? -16.668 -18.279 -13.104 1.00 72.00 257 PRO A C 1
ATOM 1938 O O . PRO A 1 257 ? -17.255 -18.937 -13.967 1.00 72.00 257 PRO A O 1
ATOM 1941 N N . VAL A 1 258 ? -17.324 -17.591 -12.167 1.00 76.12 258 VAL A N 1
ATOM 1942 C CA . VAL A 1 258 ? -18.786 -17.486 -12.152 1.00 76.12 258 VAL A CA 1
ATOM 1943 C C . VAL A 1 258 ? -19.183 -16.526 -13.276 1.00 76.12 258 VAL A C 1
ATOM 1945 O O . VAL A 1 258 ? -18.929 -15.326 -13.146 1.00 76.12 258 VAL A O 1
ATOM 1948 N N . PRO A 1 259 ? -19.829 -16.984 -14.369 1.00 74.25 259 PRO A N 1
ATOM 1949 C CA . PRO A 1 259 ? -20.024 -16.147 -15.556 1.00 74.25 259 PRO A CA 1
ATOM 1950 C C . PRO A 1 259 ? -20.813 -14.862 -15.270 1.00 74.25 259 PRO A C 1
ATOM 1952 O O . PRO A 1 259 ? -20.540 -13.822 -15.861 1.00 74.25 259 PRO A O 1
ATOM 1955 N N . ALA A 1 260 ? -21.741 -14.915 -14.310 1.00 75.38 260 ALA A N 1
ATOM 1956 C CA . ALA A 1 260 ? -22.536 -13.768 -13.875 1.00 75.38 260 ALA A CA 1
ATOM 1957 C C . ALA A 1 260 ? -21.718 -12.673 -13.162 1.00 75.38 260 ALA A C 1
ATOM 1959 O O . ALA A 1 260 ? -22.130 -11.517 -13.151 1.00 75.38 260 ALA A O 1
ATOM 1960 N N . LEU A 1 261 ? -20.569 -13.016 -12.571 1.00 79.00 261 LEU A N 1
ATOM 1961 C CA . LEU A 1 261 ? -19.697 -12.074 -11.862 1.00 79.00 261 LEU A CA 1
ATOM 1962 C C . LEU A 1 261 ? -18.562 -11.544 -12.745 1.00 79.00 261 LEU A C 1
ATOM 1964 O O . LEU A 1 261 ? -17.841 -10.645 -12.323 1.00 79.00 261 LEU A O 1
ATOM 1968 N N . LYS A 1 262 ? -18.395 -12.067 -13.967 1.00 77.75 262 LYS A N 1
ATOM 1969 C CA . LYS A 1 262 ? -17.324 -11.660 -14.888 1.00 77.75 262 LYS A CA 1
ATOM 1970 C C . LYS A 1 262 ? -17.248 -10.136 -15.102 1.00 77.75 262 LYS A C 1
ATOM 1972 O O . LYS A 1 262 ? -16.150 -9.606 -14.986 1.00 77.75 262 LYS A O 1
ATOM 1977 N N . PRO A 1 263 ? -18.365 -9.401 -15.289 1.00 77.00 263 PRO A N 1
ATOM 1978 C CA . PRO A 1 263 ? -18.310 -7.943 -15.442 1.00 77.00 263 PRO A CA 1
ATOM 1979 C C . PRO A 1 263 ? -17.849 -7.206 -14.176 1.00 77.00 263 PRO A C 1
ATOM 1981 O O . PRO A 1 263 ? -17.341 -6.094 -14.253 1.00 77.00 263 PRO A O 1
ATOM 1984 N N . LEU A 1 264 ? -18.046 -7.799 -12.993 1.00 77.62 264 LEU A N 1
ATOM 1985 C CA . LEU A 1 264 ? -17.622 -7.204 -11.724 1.00 77.62 264 LEU A CA 1
ATOM 1986 C C . LEU A 1 264 ? -16.121 -7.376 -11.489 1.00 77.62 264 LEU A C 1
ATOM 1988 O O . LEU A 1 264 ? -15.516 -6.533 -10.830 1.00 77.62 264 LEU A O 1
ATOM 1992 N N . ALA A 1 265 ? -15.527 -8.432 -12.050 1.00 75.56 265 ALA A N 1
ATOM 1993 C CA . ALA A 1 265 ? -14.104 -8.714 -11.920 1.00 75.56 265 ALA A CA 1
ATOM 1994 C C . ALA A 1 265 ? -13.229 -7.637 -12.582 1.00 75.56 265 ALA A C 1
ATOM 1996 O O . ALA A 1 265 ? -12.211 -7.245 -12.011 1.00 75.56 265 ALA A O 1
ATOM 1997 N N . ASP A 1 266 ? -13.678 -7.068 -13.706 1.00 74.69 266 ASP A N 1
ATOM 1998 C CA . ASP A 1 266 ? -13.000 -5.947 -14.376 1.00 74.69 266 ASP A CA 1
ATOM 1999 C C . ASP A 1 266 ? -12.907 -4.700 -13.471 1.00 74.69 266 ASP A C 1
ATOM 2001 O O . ASP A 1 266 ? -11.967 -3.906 -13.560 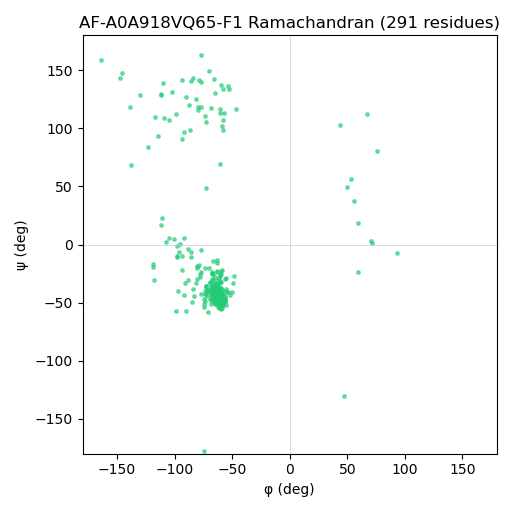1.00 74.69 266 ASP A O 1
ATOM 2005 N N . TYR A 1 267 ? -13.846 -4.561 -12.529 1.00 77.12 267 TYR A N 1
ATOM 2006 C CA . TYR A 1 267 ? -13.896 -3.488 -11.534 1.00 77.12 267 TYR A CA 1
ATOM 2007 C C . TYR A 1 267 ? -13.619 -3.988 -10.111 1.00 77.12 267 TYR A C 1
ATOM 2009 O O . TYR A 1 267 ? -13.998 -3.323 -9.140 1.00 77.12 267 TYR A O 1
ATOM 2017 N N . GLY A 1 268 ? -12.932 -5.128 -9.970 1.00 82.62 268 GLY A N 1
ATOM 2018 C CA . GLY A 1 268 ? -12.824 -5.878 -8.719 1.00 82.62 268 GLY A CA 1
ATOM 2019 C C . GLY A 1 268 ? -12.410 -5.034 -7.512 1.00 82.62 268 GLY A C 1
ATOM 2020 O O . GLY A 1 268 ? -13.012 -5.144 -6.448 1.00 82.62 268 GLY A O 1
ATOM 2021 N N . TRP A 1 269 ? -11.460 -4.106 -7.672 1.00 85.12 269 TRP A N 1
ATOM 2022 C CA . TRP A 1 269 ? -11.057 -3.202 -6.585 1.00 85.12 269 TRP A CA 1
ATOM 2023 C C . TRP A 1 269 ? -12.206 -2.312 -6.080 1.00 85.12 269 TRP A C 1
ATOM 2025 O O . TRP A 1 269 ? -12.444 -2.218 -4.875 1.00 85.12 269 TRP A O 1
ATOM 2035 N N . ALA A 1 270 ? -12.938 -1.665 -6.994 1.00 88.00 270 ALA A N 1
ATOM 2036 C CA . ALA A 1 270 ? -14.028 -0.751 -6.651 1.00 88.00 270 ALA A CA 1
ATOM 2037 C C . ALA A 1 270 ? -15.250 -1.511 -6.122 1.00 88.00 270 ALA A C 1
ATOM 2039 O O . ALA A 1 270 ? -15.863 -1.088 -5.140 1.00 88.00 270 ALA A O 1
ATOM 2040 N N . VAL A 1 271 ? -15.565 -2.656 -6.736 1.00 89.19 271 VAL A N 1
ATOM 2041 C CA . VAL A 1 271 ? -16.617 -3.569 -6.275 1.00 89.19 271 VAL A CA 1
ATOM 2042 C C . VAL A 1 271 ? -16.294 -4.060 -4.870 1.00 89.19 271 VAL A C 1
ATOM 2044 O O . VAL A 1 271 ? -17.139 -3.954 -3.983 1.00 89.19 271 VAL A O 1
ATOM 2047 N N . GLY A 1 272 ? -15.067 -4.524 -4.635 1.00 90.50 272 GLY A N 1
ATOM 2048 C CA . GLY A 1 272 ? -14.606 -4.981 -3.330 1.00 90.50 272 GLY A CA 1
ATOM 2049 C C . GLY A 1 272 ? -14.727 -3.899 -2.261 1.00 90.50 272 GLY A C 1
ATOM 2050 O O . GLY A 1 272 ? -15.298 -4.153 -1.204 1.00 90.50 272 GLY A O 1
ATOM 2051 N N . LEU A 1 273 ? -14.271 -2.679 -2.560 1.00 92.38 273 LEU A N 1
ATOM 2052 C CA . LEU A 1 273 ? -14.380 -1.529 -1.660 1.00 92.38 273 LEU A CA 1
ATOM 2053 C C . LEU A 1 273 ? -15.833 -1.185 -1.338 1.00 92.38 273 LEU A C 1
ATOM 2055 O O . LEU A 1 273 ? -16.190 -1.064 -0.168 1.00 92.38 273 LEU A O 1
ATOM 2059 N N . GLY A 1 274 ? -16.676 -1.015 -2.357 1.00 94.31 274 GLY A N 1
ATOM 2060 C CA . GLY A 1 274 ? -18.065 -0.601 -2.167 1.00 94.31 274 GLY A CA 1
ATOM 2061 C C . GLY A 1 274 ? -18.885 -1.650 -1.419 1.00 94.31 274 GLY A C 1
ATOM 2062 O O . GLY A 1 274 ? -19.594 -1.329 -0.464 1.00 94.31 274 GLY A O 1
ATOM 2063 N N . THR A 1 275 ? -18.755 -2.916 -1.815 1.00 94.31 275 THR A N 1
ATOM 2064 C CA . THR A 1 275 ? -19.499 -4.027 -1.206 1.00 94.31 275 THR A CA 1
ATOM 2065 C C . THR A 1 275 ? -19.087 -4.257 0.243 1.00 94.31 275 THR A C 1
ATOM 2067 O O . THR A 1 275 ? -19.961 -4.342 1.108 1.00 94.31 275 THR A O 1
ATOM 2070 N N . SER A 1 276 ? -17.785 -4.297 0.544 1.00 95.88 276 SER A N 1
ATOM 2071 C CA . SER A 1 276 ? -17.312 -4.510 1.912 1.00 95.88 276 SER A CA 1
ATOM 2072 C C . SER A 1 276 ? -17.643 -3.322 2.818 1.00 95.88 276 SER A C 1
ATOM 2074 O O . SER A 1 276 ? -18.051 -3.534 3.959 1.00 95.88 276 SER A O 1
ATOM 2076 N N . LEU A 1 277 ? -17.563 -2.086 2.307 1.00 96.81 277 LEU A N 1
ATOM 2077 C CA . LEU A 1 277 ? -17.970 -0.876 3.022 1.00 96.81 277 LEU A CA 1
ATOM 2078 C C . LEU A 1 277 ? -19.448 -0.954 3.407 1.00 96.81 277 LEU A C 1
ATOM 2080 O O . LEU A 1 277 ? -19.781 -0.846 4.586 1.00 96.81 277 LEU A O 1
ATOM 2084 N N . VAL A 1 278 ? -20.337 -1.185 2.438 1.00 96.44 278 VAL A N 1
ATOM 2085 C CA . VAL A 1 278 ? -21.787 -1.226 2.684 1.00 96.44 278 VAL A CA 1
ATOM 2086 C C . VAL A 1 278 ? -22.151 -2.375 3.619 1.00 96.44 278 VAL A C 1
ATOM 2088 O O . VAL A 1 278 ? -22.855 -2.158 4.606 1.00 96.44 278 VAL A O 1
ATOM 2091 N N . LEU A 1 279 ? -21.647 -3.586 3.362 1.00 96.44 279 LEU A N 1
ATOM 2092 C CA . LEU A 1 279 ? -21.934 -4.746 4.207 1.00 96.44 279 LEU A CA 1
ATOM 2093 C C . LEU A 1 279 ? -21.419 -4.549 5.628 1.00 96.44 279 LEU A C 1
ATOM 2095 O O . LEU A 1 279 ? -22.137 -4.852 6.580 1.00 96.44 279 LEU A O 1
ATOM 2099 N N . TYR A 1 280 ? -20.215 -4.003 5.795 1.00 97.06 280 TYR A N 1
ATOM 2100 C CA . TYR A 1 280 ? -19.678 -3.724 7.119 1.00 97.06 280 TYR A CA 1
ATOM 2101 C C . TYR A 1 280 ? -20.545 -2.721 7.879 1.00 97.06 280 TYR A C 1
ATOM 2103 O O . TYR A 1 280 ? -20.849 -2.955 9.047 1.00 97.06 280 TYR A O 1
ATOM 2111 N N . LEU A 1 281 ? -21.001 -1.648 7.221 1.00 95.75 281 LEU A N 1
ATOM 2112 C CA . LEU A 1 281 ? -21.912 -0.675 7.826 1.00 95.75 281 LEU A CA 1
ATOM 2113 C C . LEU A 1 281 ? -23.228 -1.318 8.246 1.00 95.75 281 LEU A C 1
ATOM 2115 O O . LEU A 1 281 ? -23.617 -1.184 9.402 1.00 95.75 281 LEU A O 1
ATOM 2119 N N . VAL A 1 282 ? -23.883 -2.054 7.344 1.00 95.00 282 VAL A N 1
ATOM 2120 C CA . VAL A 1 282 ? -25.154 -2.736 7.632 1.00 95.00 282 VAL A CA 1
ATOM 2121 C C . VAL A 1 282 ? -24.997 -3.698 8.802 1.00 95.00 282 VAL A C 1
ATOM 2123 O O . VAL A 1 282 ? -25.827 -3.724 9.711 1.00 95.00 282 VAL A O 1
ATOM 2126 N N . LEU A 1 283 ? -23.906 -4.463 8.817 1.00 93.88 283 LEU A N 1
ATOM 2127 C CA . LEU A 1 283 ? -23.623 -5.382 9.903 1.00 93.88 283 LEU A CA 1
ATOM 2128 C C . LEU A 1 283 ? -23.290 -4.643 11.194 1.00 93.88 283 LEU A C 1
ATOM 2130 O O . LEU A 1 283 ? -23.640 -5.164 12.242 1.00 93.88 283 LEU A O 1
ATOM 2134 N N . MET A 1 284 ? -22.638 -3.479 11.165 1.00 91.69 284 MET A N 1
ATOM 2135 C CA . MET A 1 284 ? -22.257 -2.704 12.354 1.00 91.69 284 MET A CA 1
ATOM 2136 C C . MET A 1 284 ? -23.332 -1.755 12.879 1.00 91.69 284 MET A C 1
ATOM 2138 O O . MET A 1 284 ? -23.191 -1.269 14.005 1.00 91.69 284 MET A O 1
ATOM 2142 N N . LEU A 1 285 ? -24.416 -1.527 12.133 1.00 85.56 285 LEU A N 1
ATOM 2143 C CA . LEU A 1 285 ? -25.561 -0.779 12.637 1.00 85.56 285 LEU A CA 1
ATOM 2144 C C . LEU A 1 285 ? -26.047 -1.408 13.956 1.00 85.56 285 LEU A C 1
ATOM 2146 O O . LEU A 1 285 ? -26.126 -2.641 14.073 1.00 85.56 285 LEU A O 1
ATOM 2150 N N . PRO A 1 286 ? -26.371 -0.591 14.976 1.00 72.19 286 PRO A N 1
ATOM 2151 C CA . PRO A 1 286 ? -27.007 -1.093 16.179 1.00 72.19 286 PRO A CA 1
ATOM 2152 C C . PRO A 1 286 ? -28.292 -1.803 15.762 1.00 72.19 286 PRO A C 1
ATOM 2154 O O . PRO A 1 286 ? -29.219 -1.168 15.262 1.00 72.19 286 PRO A O 1
ATOM 2157 N N . ARG A 1 287 ? -28.359 -3.127 15.940 1.00 56.97 287 ARG A N 1
ATOM 2158 C CA . ARG A 1 287 ? -29.639 -3.824 15.823 1.00 56.97 287 ARG A CA 1
ATOM 2159 C C . ARG A 1 287 ? -30.529 -3.209 16.891 1.00 56.97 287 ARG A C 1
ATOM 2161 O O . ARG A 1 287 ? -30.180 -3.291 18.071 1.00 56.97 287 ARG A O 1
ATOM 2168 N N . ALA A 1 288 ? -31.612 -2.552 16.473 1.00 42.66 288 ALA A N 1
ATOM 2169 C CA . ALA A 1 288 ? -32.643 -2.094 17.386 1.00 42.66 288 ALA A CA 1
ATOM 2170 C C . ALA A 1 288 ? -32.956 -3.273 18.305 1.00 42.66 288 ALA A C 1
ATOM 2172 O O . ALA A 1 288 ? -33.320 -4.351 17.832 1.00 42.66 288 ALA A O 1
ATOM 2173 N N . ARG A 1 289 ? -32.693 -3.109 19.606 1.00 46.66 289 ARG A N 1
ATOM 2174 C CA . ARG A 1 289 ? -33.145 -4.076 20.597 1.00 46.66 289 ARG A CA 1
ATOM 2175 C C . ARG A 1 289 ? -34.653 -4.122 20.422 1.00 46.66 289 ARG A C 1
ATOM 2177 O O . ARG A 1 289 ? -35.327 -3.157 20.767 1.00 46.66 289 ARG A O 1
ATOM 2184 N N . THR A 1 290 ? -35.167 -5.201 19.844 1.00 44.06 290 THR A N 1
ATOM 2185 C CA . THR A 1 290 ? -36.572 -5.554 19.965 1.00 44.06 290 THR A CA 1
ATOM 2186 C C . THR A 1 290 ? -36.801 -5.693 21.460 1.00 44.06 290 THR A C 1
ATOM 2188 O O . THR A 1 290 ? -36.377 -6.672 22.075 1.00 44.06 290 THR A O 1
ATOM 2191 N N . ALA A 1 291 ? -37.347 -4.641 22.063 1.00 41.06 291 ALA A N 1
ATOM 2192 C CA . ALA A 1 291 ? -37.859 -4.679 23.413 1.00 41.06 291 ALA A CA 1
ATOM 2193 C C . ALA A 1 291 ? -38.946 -5.755 23.407 1.00 41.06 291 ALA A C 1
ATOM 2195 O O . ALA A 1 291 ? -40.023 -5.558 22.851 1.00 41.06 291 ALA A O 1
ATOM 2196 N N . ARG A 1 292 ? -38.616 -6.941 23.923 1.00 40.12 292 ARG A N 1
ATOM 2197 C CA . ARG A 1 292 ? -39.637 -7.889 24.350 1.00 40.12 292 ARG A CA 1
ATOM 2198 C C . ARG A 1 292 ? -40.208 -7.302 25.636 1.00 40.12 292 ARG A C 1
ATOM 2200 O O . ARG A 1 292 ? -39.490 -7.237 26.633 1.00 40.12 292 ARG A O 1
ATOM 2207 N N . ALA A 1 293 ? -41.414 -6.754 25.506 1.00 42.12 293 ALA A N 1
ATOM 2208 C CA . ALA A 1 293 ? -42.322 -6.484 26.612 1.00 42.12 293 ALA A CA 1
ATOM 2209 C C . ALA A 1 293 ? -42.710 -7.795 27.307 1.00 42.12 293 ALA A C 1
ATOM 2211 O O . ALA A 1 293 ? -42.663 -8.849 26.624 1.00 42.12 293 ALA A O 1
#

Secondary structure (DSSP, 8-state):
-------------SHHHHHHHHHHHHHHHHSS---HHHHHHHHHHHHHHHHHTHHHHTTSS-HHHHHHHHHHHHHHHHHHHHHHHHHHHHHHHHHHSS----HHHHHTT-S-HHHHHHHHHHHHHHHHHHHIIIIIHHHHHHHHHHSTTT--HHHHHHHHHHHHHHT-HHHHHTSHHIIIIIIIHHHHHHHHHHHHHHHIIIIIISTT---HHHHT-TTSTTTTBTTB-HHHHHHHHHHHHHHHTTS--TTT--PPP-GGGHHHHTTHHHHHHHHHHHHHHHHHS--------

pLDDT: mean 78.05, std 20.57, range [25.05, 97.06]